Protein AF-A0A8H8RHX8-F1 (afdb_monomer_lite)

InterPro domains:
  IPR027443 Isopenicillin N synthase-like superfamily [G3DSA:2.60.120.330] (54-207)

pLDDT: mean 80.54, std 22.51, range [31.72, 98.44]

Organism: NCBI:txid215460

Foldseek 3Di:
DDDDDDDDDDDDDDDDDDDDDDDDDDDDDDPPDPPPPPPPPDDAFDQFDQAQFDPVFSCCCVPPVDTDGHADPVNVPGQLSVLVVLQVVLLVVLVPDDPVVQCVLDDPVAQQAGWDDDPQWKIKGKAFAQVSDDPSRRVSVQSNLLSVLVSVLSRCLRSCVRSVHHSCPCCVQRVVRSGHHRDGDPDMDMDMDTDDPPDDDDDDDDDD

Structure (mmCIF, N/CA/C/O backbone):
data_AF-A0A8H8RHX8-F1
#
_entry.id   AF-A0A8H8RHX8-F1
#
loop_
_atom_site.group_PDB
_atom_site.id
_atom_site.type_symbol
_atom_site.label_atom_id
_atom_site.label_alt_id
_atom_site.label_comp_id
_atom_site.label_asym_id
_atom_site.label_entity_id
_atom_site.label_seq_id
_atom_site.pdbx_PDB_ins_code
_atom_site.Cartn_x
_atom_site.Cartn_y
_atom_site.Cartn_z
_atom_site.occupancy
_atom_site.B_iso_or_equiv
_atom_site.auth_seq_id
_atom_site.auth_comp_id
_atom_site.auth_asym_id
_atom_site.auth_atom_id
_atom_site.pdbx_PDB_model_num
ATOM 1 N N . MET A 1 1 ? -65.438 -18.890 1.839 1.00 38.56 1 MET A N 1
ATOM 2 C CA . MET A 1 1 ? -65.651 -18.267 0.518 1.00 38.56 1 MET A CA 1
ATOM 3 C C . MET A 1 1 ? -64.304 -18.167 -0.185 1.00 38.56 1 MET A C 1
ATOM 5 O O . MET A 1 1 ? -63.438 -17.484 0.348 1.00 38.56 1 MET A O 1
ATOM 9 N N . PRO A 1 2 ? -64.081 -18.914 -1.279 1.00 36.09 2 PRO A N 1
ATOM 10 C CA . PRO A 1 2 ? -62.820 -18.937 -2.015 1.00 36.09 2 PRO A CA 1
ATOM 11 C C . PRO A 1 2 ? -62.857 -17.946 -3.188 1.00 36.09 2 PRO A C 1
ATOM 13 O O . PRO A 1 2 ? -63.866 -17.859 -3.885 1.00 36.09 2 PRO A O 1
ATOM 16 N N . PHE A 1 3 ? -61.758 -17.228 -3.429 1.00 38.06 3 PHE A N 1
ATOM 17 C CA . PHE A 1 3 ? -61.551 -16.485 -4.674 1.00 38.06 3 PHE A CA 1
ATOM 18 C C . PHE A 1 3 ? -60.588 -17.253 -5.579 1.00 38.06 3 PHE A C 1
ATOM 20 O O . PHE A 1 3 ? -59.534 -17.723 -5.154 1.00 38.06 3 PHE A O 1
ATOM 27 N N . LEU A 1 4 ? -61.042 -17.427 -6.817 1.00 38.12 4 LEU A N 1
ATOM 28 C CA . LEU A 1 4 ? -60.508 -18.298 -7.853 1.00 38.12 4 LEU A CA 1
ATOM 29 C C . LEU A 1 4 ? -59.216 -17.746 -8.466 1.00 38.12 4 LEU A C 1
ATOM 31 O O . LEU A 1 4 ? -59.125 -16.572 -8.823 1.00 38.12 4 LEU A O 1
ATOM 35 N N . SER A 1 5 ? -58.252 -18.643 -8.657 1.00 35.66 5 SER A N 1
ATOM 36 C CA . SER A 1 5 ? -57.087 -18.474 -9.518 1.00 35.66 5 SER A CA 1
ATOM 37 C C . SER A 1 5 ? -57.500 -18.519 -10.994 1.00 35.66 5 SER A C 1
ATOM 39 O O . SER A 1 5 ? -58.321 -19.337 -11.402 1.00 35.66 5 SER A O 1
ATOM 41 N N . THR A 1 6 ? -56.921 -17.652 -11.829 1.00 35.59 6 THR A N 1
ATOM 42 C CA . THR A 1 6 ? -57.007 -17.771 -13.293 1.00 35.59 6 THR A CA 1
ATOM 43 C C . THR A 1 6 ? -55.608 -17.707 -13.887 1.00 35.59 6 THR A C 1
ATOM 45 O O . THR A 1 6 ? -54.937 -16.680 -13.844 1.00 35.59 6 THR A O 1
ATOM 48 N N . ILE A 1 7 ? -55.188 -18.838 -14.446 1.00 39.19 7 ILE A N 1
ATOM 49 C CA . ILE A 1 7 ? -53.993 -19.014 -15.269 1.00 39.19 7 ILE A CA 1
ATOM 50 C C . ILE A 1 7 ? -54.346 -18.565 -16.692 1.00 39.19 7 ILE A C 1
ATOM 52 O O . ILE A 1 7 ? -55.327 -19.044 -17.260 1.00 39.19 7 ILE A O 1
ATOM 56 N N . LYS A 1 8 ? -53.540 -17.688 -17.300 1.00 36.12 8 LYS A N 1
ATOM 57 C CA . LYS A 1 8 ? -53.556 -17.463 -18.754 1.00 36.12 8 LYS A CA 1
ATOM 58 C C . LYS A 1 8 ? -52.172 -17.723 -19.337 1.00 36.12 8 LYS A C 1
ATOM 60 O O . LYS A 1 8 ? -51.240 -16.949 -19.159 1.00 36.12 8 LYS A O 1
ATOM 65 N N . SER A 1 9 ? -52.095 -18.855 -20.028 1.00 34.47 9 SER A N 1
ATOM 66 C CA . SER A 1 9 ? -51.054 -19.238 -20.975 1.00 34.47 9 SER A CA 1
ATOM 67 C C . SER A 1 9 ? -51.113 -18.336 -22.211 1.00 34.47 9 SER A C 1
ATOM 69 O O . SER A 1 9 ? -52.194 -18.115 -22.759 1.00 34.47 9 SER A O 1
ATOM 71 N N . ILE A 1 10 ? -49.960 -17.841 -22.663 1.00 40.53 10 ILE A N 1
ATOM 72 C CA . ILE A 1 10 ? -49.784 -17.262 -23.997 1.00 40.53 10 ILE A CA 1
ATOM 73 C C . ILE A 1 10 ? -48.571 -17.951 -24.621 1.00 40.53 10 ILE A C 1
ATOM 75 O O . ILE A 1 10 ? -47.423 -17.604 -24.359 1.00 40.53 10 ILE A O 1
ATOM 79 N N . GLY A 1 11 ? -48.851 -18.968 -25.435 1.00 34.69 11 GLY A N 1
ATOM 80 C CA . GLY A 1 11 ? -47.907 -19.498 -26.407 1.00 34.69 11 GLY A CA 1
ATOM 81 C C . GLY A 1 11 ? -47.933 -18.625 -27.658 1.00 34.69 11 GLY A C 1
ATOM 82 O O . GLY A 1 11 ? -48.969 -18.516 -28.315 1.00 34.69 11 GLY A O 1
ATOM 83 N N . SER A 1 12 ? -46.798 -18.025 -28.002 1.00 37.22 12 SER A N 1
ATOM 84 C CA . SER A 1 12 ? -46.636 -17.298 -29.261 1.00 37.22 12 SER A CA 1
ATOM 85 C C . SER A 1 12 ? -46.021 -18.221 -30.308 1.00 37.22 12 SER A C 1
ATOM 87 O O . SER A 1 12 ? -44.895 -18.694 -30.176 1.00 37.22 12 SER A O 1
ATOM 89 N N . ARG A 1 13 ? -46.824 -18.502 -31.337 1.00 37.53 13 ARG A N 1
ATOM 90 C CA . ARG A 1 13 ? -46.500 -19.325 -32.502 1.00 37.53 13 ARG A CA 1
ATOM 91 C C . ARG A 1 13 ? -45.481 -18.625 -33.402 1.00 37.53 13 ARG A C 1
ATOM 93 O O . ARG A 1 13 ? -45.637 -17.458 -33.748 1.00 37.53 13 ARG A O 1
ATOM 100 N N . ILE A 1 14 ? -44.492 -19.400 -33.829 1.00 41.78 14 ILE A N 1
ATOM 101 C CA . ILE A 1 14 ? -43.535 -19.087 -34.891 1.00 41.78 14 ILE A CA 1
ATOM 102 C C . ILE A 1 14 ? -44.288 -19.071 -36.231 1.00 41.78 14 ILE A C 1
ATOM 104 O O . ILE A 1 14 ? -44.942 -20.052 -36.582 1.00 41.78 14 ILE A O 1
ATOM 108 N N . ILE A 1 15 ? -44.193 -17.969 -36.980 1.00 40.12 15 ILE A N 1
ATOM 109 C CA . ILE A 1 15 ? -44.668 -17.862 -38.369 1.00 40.12 15 ILE A CA 1
ATOM 110 C C . ILE A 1 15 ? -43.437 -17.673 -39.276 1.00 40.12 15 ILE A C 1
ATOM 112 O O . ILE A 1 15 ? -42.630 -16.779 -39.011 1.00 40.12 15 ILE A O 1
ATOM 116 N N . PRO A 1 16 ? -43.268 -18.485 -40.337 1.00 33.50 16 PRO A N 1
ATOM 117 C CA . PRO A 1 16 ? -42.078 -18.475 -41.179 1.00 33.50 16 PRO A CA 1
ATOM 118 C C . PRO A 1 16 ? -42.131 -17.323 -42.192 1.00 33.50 16 PRO A C 1
ATOM 120 O O . PRO A 1 16 ? -43.102 -17.169 -42.937 1.00 33.50 16 PRO A O 1
ATOM 123 N N . ARG A 1 17 ? -41.071 -16.506 -42.253 1.00 36.16 17 ARG A N 1
ATOM 124 C CA . ARG A 1 17 ? -40.930 -15.469 -43.284 1.00 36.16 17 ARG A CA 1
ATOM 125 C C . ARG A 1 17 ? -40.450 -16.096 -44.591 1.00 36.16 17 ARG A C 1
ATOM 127 O O . ARG A 1 17 ? -39.356 -16.639 -44.689 1.00 36.16 17 ARG A O 1
ATOM 134 N N . ARG A 1 18 ? -41.329 -15.999 -45.583 1.00 38.47 18 ARG A N 1
ATOM 135 C CA . ARG A 1 18 ? -41.188 -16.466 -46.959 1.00 38.47 18 ARG A CA 1
ATOM 136 C C . ARG A 1 18 ? -40.133 -15.645 -47.712 1.00 38.47 18 ARG A C 1
ATOM 138 O O . ARG A 1 18 ? -40.120 -14.418 -47.625 1.00 38.47 18 ARG A O 1
ATOM 145 N N . HIS A 1 19 ? -39.300 -16.365 -48.458 1.00 37.22 19 HIS A N 1
ATOM 146 C CA . HIS A 1 19 ? -38.315 -15.903 -49.433 1.00 37.22 19 HIS A CA 1
ATOM 147 C C . HIS A 1 19 ? -38.781 -14.721 -50.300 1.00 37.22 19 HIS A C 1
ATOM 149 O O . HIS A 1 19 ? -39.840 -14.782 -50.925 1.00 37.22 19 HIS A O 1
ATOM 155 N N . LYS A 1 20 ? -37.913 -13.714 -50.444 1.00 37.25 20 LYS A N 1
ATOM 156 C CA . LYS A 1 20 ? -37.792 -12.923 -51.675 1.00 37.25 20 LYS A CA 1
ATOM 157 C C . LYS A 1 20 ? -36.405 -13.188 -52.258 1.00 37.25 20 LYS A C 1
ATOM 159 O O . LYS A 1 20 ? -35.408 -12.941 -51.589 1.00 37.25 20 LYS A O 1
ATOM 164 N N . GLN A 1 21 ? -36.372 -13.755 -53.462 1.00 40.22 21 GLN A N 1
ATOM 165 C CA . GLN A 1 21 ? -35.166 -13.868 -54.280 1.00 40.22 21 GLN A CA 1
ATOM 166 C C . GLN A 1 21 ? -34.726 -12.480 -54.786 1.00 40.22 21 GLN A C 1
ATOM 168 O O . GLN A 1 21 ? -35.581 -11.604 -54.956 1.00 40.22 21 GLN A O 1
ATOM 173 N N . PRO A 1 22 ? -33.416 -12.281 -55.002 1.00 38.84 22 PRO A N 1
ATOM 174 C CA . PRO A 1 22 ? -32.839 -11.041 -55.513 1.00 38.84 22 PRO A CA 1
ATOM 175 C C . PRO A 1 22 ? -32.927 -10.975 -57.051 1.00 38.84 22 PRO A C 1
ATOM 177 O O . PRO A 1 22 ? -33.024 -12.024 -57.688 1.00 38.84 22 PRO A O 1
ATOM 180 N N . PRO A 1 23 ? -32.879 -9.779 -57.665 1.00 41.16 23 PRO A N 1
ATOM 181 C CA . PRO A 1 23 ? -32.665 -9.662 -59.099 1.00 41.16 23 PRO A CA 1
ATOM 182 C C . PRO A 1 23 ? -31.191 -9.904 -59.460 1.00 41.16 23 PRO A C 1
ATOM 184 O O . PRO A 1 23 ? -30.279 -9.479 -58.750 1.00 41.16 23 PRO A O 1
ATOM 187 N N . ASP A 1 24 ? -31.023 -10.608 -60.575 1.00 36.03 24 ASP A N 1
ATOM 188 C CA . ASP A 1 24 ? -29.793 -11.095 -61.190 1.00 36.03 24 ASP A CA 1
ATOM 189 C C . ASP A 1 24 ? -28.710 -10.032 -61.467 1.00 36.03 24 ASP A C 1
ATOM 191 O O . ASP A 1 24 ? -28.963 -8.965 -62.021 1.00 36.03 24 ASP A O 1
ATOM 195 N N . SER A 1 25 ? -27.478 -10.437 -61.150 1.00 37.38 25 SER A N 1
ATOM 196 C CA . SER A 1 25 ? -26.300 -10.436 -62.031 1.00 37.38 25 SER A CA 1
ATOM 197 C C . SER A 1 25 ? -25.837 -9.126 -62.680 1.00 37.38 25 SER A C 1
ATOM 199 O O . SER A 1 25 ? -26.215 -8.785 -63.798 1.00 37.38 25 SER A O 1
ATOM 201 N N . GLN A 1 26 ? -24.806 -8.530 -62.075 1.00 39.28 26 GLN A N 1
ATOM 202 C CA . GLN A 1 26 ? -23.599 -8.192 -62.832 1.00 39.28 26 GLN A CA 1
ATOM 203 C C . GLN A 1 26 ? -22.385 -8.820 -62.145 1.00 39.28 26 GLN A C 1
ATOM 205 O O . GLN A 1 26 ? -21.966 -8.412 -61.064 1.00 39.28 26 GLN A O 1
ATOM 210 N N . GLU A 1 27 ? -21.849 -9.853 -62.793 1.00 41.72 27 GLU A N 1
ATOM 211 C CA . GLU A 1 27 ? -20.519 -10.388 -62.544 1.00 41.72 27 GLU A CA 1
ATOM 212 C C . GLU A 1 27 ? -19.480 -9.286 -62.788 1.00 41.72 27 GLU A C 1
ATOM 214 O O . GLU A 1 27 ? -19.281 -8.839 -63.916 1.00 41.72 27 GLU A O 1
ATOM 219 N N . GLN A 1 28 ? -18.766 -8.885 -61.739 1.00 38.78 28 GLN A N 1
ATOM 220 C CA . GLN A 1 28 ? -17.411 -8.366 -61.880 1.00 38.78 28 GLN A CA 1
ATOM 221 C C . GLN A 1 28 ? -16.470 -9.248 -61.065 1.00 38.78 28 GLN A C 1
ATOM 223 O O . GLN A 1 28 ? -16.356 -9.149 -59.848 1.00 38.78 28 GLN A O 1
ATOM 228 N N . SER A 1 29 ? -15.894 -10.187 -61.816 1.00 36.28 29 SER A N 1
ATOM 229 C CA . SER A 1 29 ? -14.591 -10.836 -61.680 1.00 36.28 29 SER A CA 1
ATOM 230 C C . SER A 1 29 ? -13.882 -10.771 -60.324 1.00 36.28 29 SER A C 1
ATOM 232 O O . SER A 1 29 ? -13.450 -9.713 -59.866 1.00 36.28 29 SER A O 1
ATOM 234 N N . LEU A 1 30 ? -13.636 -11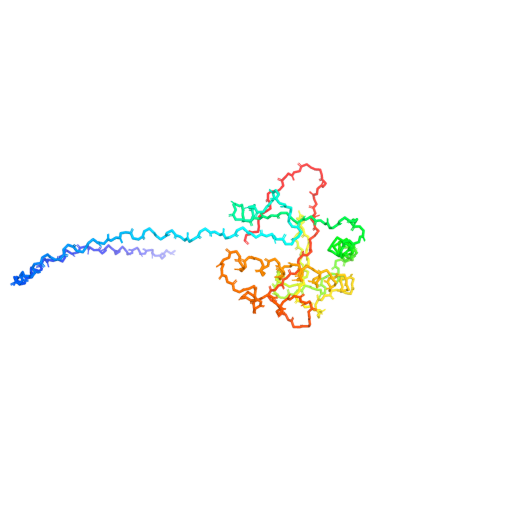.975 -59.801 1.00 42.31 30 LEU A N 1
ATOM 235 C CA . LEU A 1 30 ? -12.654 -12.333 -58.784 1.00 42.31 30 LEU A CA 1
ATOM 236 C C . LEU A 1 30 ? -11.405 -11.435 -58.787 1.00 42.31 30 LEU A C 1
ATOM 238 O O . LEU A 1 30 ? -10.516 -11.577 -59.625 1.00 42.31 30 LEU A O 1
ATOM 242 N N . GLY A 1 31 ? -11.283 -10.617 -57.748 1.00 37.81 31 GLY A N 1
ATOM 243 C CA . GLY A 1 31 ? -9.995 -10.327 -57.140 1.00 37.81 31 GLY A CA 1
ATOM 244 C C . GLY A 1 31 ? -9.819 -11.270 -55.957 1.00 37.81 31 GLY A C 1
ATOM 245 O O . GLY A 1 31 ? -10.368 -11.022 -54.888 1.00 37.81 31 GLY A O 1
ATOM 246 N N . THR A 1 32 ? -9.073 -12.360 -56.136 1.00 43.75 32 THR A N 1
ATOM 247 C CA . THR A 1 32 ? -8.545 -13.200 -55.049 1.00 43.75 32 THR A CA 1
ATOM 248 C C . THR A 1 32 ? -7.554 -12.386 -54.213 1.00 43.75 32 THR A C 1
ATOM 250 O O . THR A 1 32 ? -6.339 -12.556 -54.290 1.00 43.75 32 THR A O 1
ATOM 253 N N . GLY A 1 33 ? -8.072 -11.455 -53.417 1.00 41.88 33 GLY A N 1
ATOM 254 C CA . GLY A 1 33 ? -7.344 -10.871 -52.307 1.00 41.88 33 GLY A CA 1
ATOM 255 C C . GLY A 1 33 ? -7.297 -11.917 -51.209 1.00 41.88 33 GLY A C 1
ATOM 256 O O . GLY A 1 33 ? -8.307 -12.167 -50.559 1.00 41.88 33 GLY A O 1
ATOM 257 N N . LYS A 1 34 ? -6.135 -12.554 -51.026 1.00 45.72 34 LYS A N 1
ATOM 258 C CA . LYS A 1 34 ? -5.802 -13.263 -49.788 1.00 45.72 34 LYS A CA 1
ATOM 259 C C . LYS A 1 34 ? -6.187 -12.343 -48.627 1.00 45.72 34 LYS A C 1
ATOM 261 O O . LYS A 1 34 ? -5.474 -11.378 -48.362 1.00 45.72 34 LYS A O 1
ATOM 266 N N . GLN A 1 35 ? -7.291 -12.633 -47.941 1.00 48.62 35 GLN A N 1
ATOM 267 C CA . GLN A 1 35 ? -7.438 -12.223 -46.554 1.00 48.62 35 GLN A CA 1
ATOM 268 C C . GLN A 1 35 ? -6.326 -12.965 -45.825 1.00 48.62 35 GLN A C 1
ATOM 270 O O . GLN A 1 35 ? -6.447 -14.141 -45.497 1.00 48.62 35 GLN A O 1
ATOM 275 N N . ALA A 1 36 ? -5.176 -12.304 -45.708 1.00 51.19 36 ALA A N 1
ATOM 276 C CA . ALA A 1 36 ? -4.190 -12.689 -44.733 1.00 51.19 36 ALA A CA 1
ATOM 277 C C . ALA A 1 36 ? -4.926 -12.613 -43.399 1.00 51.19 36 ALA A C 1
ATOM 279 O O . ALA A 1 36 ? -5.280 -11.525 -42.949 1.00 51.19 36 ALA A O 1
ATOM 280 N N . GLU A 1 37 ? -5.221 -13.774 -42.821 1.00 51.72 37 GLU A N 1
ATOM 281 C CA . GLU A 1 37 ? -5.420 -13.898 -41.389 1.00 51.72 37 GLU A CA 1
ATOM 282 C C . GLU A 1 37 ? -4.147 -13.339 -40.760 1.00 51.72 37 GLU A C 1
ATOM 284 O O . GLU A 1 37 ? -3.139 -14.026 -40.598 1.00 51.72 37 GLU A O 1
ATOM 289 N N . THR A 1 38 ? -4.137 -12.032 -40.512 1.00 56.97 38 THR A N 1
ATOM 290 C CA . THR A 1 38 ? -3.139 -11.412 -39.667 1.00 56.97 38 THR A CA 1
ATOM 291 C C . THR A 1 38 ? -3.390 -12.011 -38.304 1.00 56.97 38 THR A C 1
ATOM 293 O O . THR A 1 38 ? -4.292 -11.582 -37.585 1.00 56.97 38 THR A O 1
ATOM 296 N N . SER A 1 39 ? -2.635 -13.059 -37.981 1.00 61.44 39 SER A N 1
ATOM 297 C CA . SER A 1 39 ? -2.474 -13.524 -36.618 1.00 61.44 39 SER A CA 1
ATOM 298 C C . SER A 1 39 ? -2.171 -12.280 -35.793 1.00 61.44 39 SER A C 1
ATOM 300 O O . SER A 1 39 ? -1.091 -11.700 -35.932 1.00 61.44 39 SER A O 1
ATOM 302 N N . HIS A 1 40 ? -3.137 -11.820 -34.998 1.00 61.56 40 HIS A N 1
ATOM 303 C CA . HIS A 1 40 ? -2.950 -10.738 -34.040 1.00 61.56 40 HIS A CA 1
ATOM 304 C C . HIS A 1 40 ? -2.088 -11.273 -32.891 1.00 61.56 40 HIS A C 1
ATOM 306 O O . HIS A 1 40 ? -2.527 -11.421 -31.758 1.00 61.56 40 HIS A O 1
ATOM 312 N N . SER A 1 41 ? -0.856 -11.645 -33.224 1.00 78.00 41 SER A N 1
ATOM 313 C CA . SER A 1 41 ? 0.205 -11.900 -32.275 1.00 78.00 41 SER A CA 1
ATOM 314 C C . SER A 1 41 ? 0.636 -10.531 -31.786 1.00 78.00 41 SER A C 1
ATOM 316 O O . SER A 1 41 ? 1.263 -9.778 -32.532 1.00 78.00 41 SER A O 1
ATOM 318 N N . LEU A 1 42 ? 0.271 -10.191 -30.553 1.00 77.88 42 LEU A N 1
ATOM 319 C CA . LEU A 1 42 ? 0.871 -9.042 -29.889 1.00 77.88 42 LEU A CA 1
ATOM 320 C C . LEU A 1 42 ? 2.398 -9.239 -29.852 1.00 77.88 42 LEU A C 1
ATOM 322 O O . LEU A 1 42 ? 2.859 -10.384 -29.755 1.00 77.88 42 LEU A O 1
ATOM 326 N N . PRO A 1 43 ? 3.193 -8.162 -29.979 1.00 79.75 43 PRO A N 1
ATOM 327 C CA . PRO A 1 43 ? 4.633 -8.268 -29.804 1.00 79.75 43 PRO A CA 1
ATOM 328 C C . PRO A 1 43 ? 4.945 -8.818 -28.401 1.00 79.75 43 PRO A C 1
ATOM 330 O O . PRO A 1 43 ? 4.215 -8.525 -27.449 1.00 79.75 43 PRO A O 1
ATOM 333 N N . PRO A 1 44 ? 6.003 -9.633 -28.250 1.00 83.25 44 PRO A N 1
ATOM 334 C CA . PRO A 1 44 ? 6.401 -10.133 -26.942 1.00 83.25 44 PRO A CA 1
ATOM 335 C C . PRO A 1 44 ? 6.852 -8.976 -26.044 1.00 83.25 44 PRO A C 1
ATOM 337 O O . PRO A 1 44 ? 7.464 -8.016 -26.514 1.00 83.25 44 PRO A O 1
ATOM 340 N N . LEU A 1 45 ? 6.592 -9.094 -24.741 1.00 86.00 45 LEU A N 1
ATOM 341 C CA . LEU A 1 45 ? 7.043 -8.114 -23.751 1.00 86.00 45 LEU A CA 1
ATOM 342 C C . LEU A 1 45 ? 8.573 -8.013 -23.745 1.00 86.00 45 LEU A C 1
ATOM 344 O O . LEU A 1 45 ? 9.276 -9.031 -23.754 1.00 86.00 45 LEU A O 1
ATOM 348 N N . LYS A 1 46 ? 9.105 -6.789 -23.670 1.00 89.88 46 LYS A N 1
ATOM 349 C CA . LYS A 1 46 ? 10.543 -6.592 -23.464 1.00 89.88 46 LYS A CA 1
ATOM 350 C C . LYS A 1 46 ? 10.925 -7.027 -22.059 1.00 89.88 46 LYS A C 1
ATOM 352 O O . LYS A 1 46 ? 10.260 -6.710 -21.077 1.00 89.88 46 LYS A O 1
ATOM 357 N N . THR A 1 47 ? 12.046 -7.732 -21.957 1.00 91.06 47 THR A N 1
ATOM 358 C CA . THR A 1 47 ? 12.604 -8.078 -20.651 1.00 91.06 47 THR A CA 1
ATOM 359 C C . THR A 1 47 ? 13.139 -6.816 -19.983 1.00 91.06 47 THR A C 1
ATOM 361 O O . THR A 1 47 ? 14.049 -6.174 -20.505 1.00 91.06 47 THR A O 1
ATOM 364 N N . VAL A 1 48 ? 12.592 -6.490 -18.816 1.00 91.69 48 VAL A N 1
ATOM 365 C CA . VAL A 1 48 ? 13.007 -5.364 -17.975 1.00 91.69 48 VAL A CA 1
ATOM 366 C C . VAL A 1 48 ? 13.374 -5.863 -16.582 1.00 91.69 48 VAL A C 1
ATOM 368 O O . VAL A 1 48 ? 12.899 -6.909 -16.137 1.00 91.69 48 VAL A O 1
ATOM 371 N N . ASN A 1 49 ? 14.216 -5.108 -15.879 1.00 92.38 49 ASN A N 1
ATOM 372 C CA . ASN A 1 49 ? 14.514 -5.368 -14.474 1.00 92.38 49 ASN A CA 1
ATOM 373 C C . ASN A 1 49 ? 13.564 -4.535 -13.612 1.00 92.38 49 ASN A C 1
ATOM 375 O O . ASN A 1 49 ? 13.680 -3.309 -13.576 1.00 92.38 49 ASN A O 1
ATOM 379 N N . LEU A 1 50 ? 12.628 -5.194 -12.930 1.00 94.50 50 LEU A N 1
ATOM 380 C CA . LEU A 1 50 ? 11.743 -4.531 -11.975 1.00 94.50 50 LEU A CA 1
ATOM 381 C C . LEU A 1 50 ? 12.517 -4.222 -10.677 1.00 94.50 50 LEU A C 1
ATOM 383 O O . LEU A 1 50 ? 13.232 -5.098 -10.182 1.00 94.50 50 LEU A O 1
ATOM 387 N N . PRO A 1 51 ? 12.381 -3.012 -10.099 1.00 94.50 51 PRO A N 1
ATOM 388 C CA . PRO A 1 51 ? 12.982 -2.670 -8.818 1.00 94.50 51 PRO A CA 1
ATOM 389 C C . PRO A 1 51 ? 12.662 -3.708 -7.745 1.00 94.50 51 PRO A C 1
ATOM 391 O O . PRO A 1 51 ? 11.511 -4.127 -7.597 1.00 94.50 51 PRO A O 1
ATOM 394 N N . LEU A 1 52 ? 13.699 -4.101 -7.002 1.00 94.38 52 LEU A N 1
ATOM 395 C CA . LEU A 1 52 ? 13.650 -5.094 -5.927 1.00 94.38 52 LEU A CA 1
ATOM 396 C C . LEU A 1 52 ? 13.204 -6.505 -6.349 1.00 94.38 52 LEU A C 1
ATOM 398 O O . LEU A 1 52 ? 13.076 -7.364 -5.489 1.00 94.38 52 LEU A O 1
ATOM 402 N N . VAL A 1 53 ? 13.006 -6.799 -7.635 1.00 95.56 53 VAL A N 1
ATOM 403 C CA . VAL A 1 53 ? 12.698 -8.158 -8.105 1.00 95.56 53 VAL A CA 1
ATOM 404 C C . VAL A 1 53 ? 13.987 -8.844 -8.544 1.00 95.56 53 VAL A C 1
ATOM 406 O O . VAL A 1 53 ? 14.725 -8.328 -9.384 1.00 95.56 53 VAL A O 1
ATOM 409 N N . LEU A 1 54 ? 14.263 -10.026 -7.989 1.00 94.50 54 LEU A N 1
ATOM 410 C CA . LEU A 1 54 ? 15.448 -10.802 -8.356 1.00 94.50 54 LEU A CA 1
ATOM 411 C C . LEU A 1 54 ? 15.377 -11.300 -9.813 1.00 94.50 54 LEU A C 1
ATOM 413 O O . LEU A 1 54 ? 14.281 -11.577 -10.315 1.00 94.50 54 LEU A O 1
ATOM 417 N N . PRO A 1 55 ? 16.523 -11.485 -10.498 1.00 92.75 55 PRO A N 1
ATOM 418 C CA . PRO A 1 55 ? 16.553 -11.975 -11.876 1.00 92.75 55 PRO A CA 1
ATOM 419 C C . PRO A 1 55 ? 15.812 -13.303 -12.090 1.00 92.75 55 PRO A C 1
ATOM 421 O O . PRO A 1 55 ? 15.183 -13.484 -13.134 1.00 92.75 55 PRO A O 1
ATOM 424 N N . GLU A 1 56 ? 15.826 -14.215 -11.113 1.00 93.50 56 GLU A N 1
ATOM 425 C CA . GLU A 1 56 ? 15.067 -15.473 -11.157 1.00 93.50 56 GLU A CA 1
ATOM 426 C C . GLU A 1 56 ? 13.536 -15.294 -11.110 1.00 93.50 56 GLU A C 1
ATOM 428 O O . GLU A 1 56 ? 12.799 -16.224 -11.432 1.00 93.50 56 GLU A O 1
ATOM 433 N N . HIS A 1 57 ? 13.036 -14.112 -10.739 1.00 93.31 57 HIS A N 1
ATOM 434 C CA . HIS A 1 57 ? 11.606 -13.798 -10.622 1.00 93.31 57 HIS A CA 1
ATOM 435 C C . HIS A 1 57 ? 11.097 -12.837 -11.707 1.00 93.31 57 HIS A C 1
ATOM 437 O O . HIS A 1 57 ? 9.919 -12.474 -11.707 1.00 93.31 57 HIS A O 1
ATOM 443 N N . ARG A 1 58 ? 11.948 -12.442 -12.663 1.00 89.38 58 ARG A N 1
ATOM 444 C CA . ARG A 1 58 ? 11.623 -11.415 -13.673 1.00 89.38 58 ARG A CA 1
ATOM 445 C C . ARG A 1 58 ? 10.417 -11.735 -14.563 1.00 89.38 58 ARG A C 1
ATOM 447 O O . ARG A 1 58 ? 9.732 -10.816 -14.990 1.00 89.38 58 ARG A O 1
ATOM 454 N N . PHE A 1 59 ? 10.140 -13.014 -14.824 1.00 90.31 59 PHE A N 1
ATOM 455 C CA . PHE A 1 59 ? 9.005 -13.440 -15.658 1.00 90.31 59 PHE A CA 1
ATOM 456 C C . PHE A 1 59 ? 7.739 -13.748 -14.850 1.00 90.31 59 PHE A C 1
ATOM 458 O O . PHE A 1 59 ? 6.658 -13.842 -15.422 1.00 90.31 59 PHE A O 1
ATOM 465 N N . ALA A 1 60 ? 7.839 -13.842 -13.517 1.00 92.94 60 ALA A N 1
ATOM 466 C CA . ALA A 1 60 ? 6.727 -14.270 -12.670 1.00 92.94 60 ALA A CA 1
ATOM 467 C C . ALA A 1 60 ? 5.495 -13.367 -12.825 1.00 92.94 60 ALA A C 1
ATOM 469 O O . ALA A 1 60 ? 4.377 -13.870 -12.886 1.00 92.94 60 ALA A O 1
ATOM 470 N N . LEU A 1 61 ? 5.692 -12.050 -12.979 1.00 91.88 61 LEU A N 1
ATOM 471 C CA . LEU A 1 61 ? 4.577 -11.121 -13.156 1.00 91.88 61 LEU A CA 1
ATOM 472 C C . LEU A 1 61 ? 3.785 -11.403 -14.442 1.00 91.88 61 LEU A C 1
ATOM 474 O O . LEU A 1 61 ? 2.560 -11.434 -14.395 1.00 91.88 61 LEU A O 1
ATOM 478 N N . ALA A 1 62 ? 4.470 -11.634 -15.565 1.00 90.38 62 ALA A N 1
ATOM 479 C CA . ALA A 1 62 ? 3.823 -11.914 -16.847 1.00 90.38 62 ALA A CA 1
ATOM 480 C C . ALA A 1 62 ? 3.190 -13.315 -16.880 1.00 90.38 62 ALA A C 1
ATOM 482 O O . ALA A 1 62 ? 2.094 -13.479 -17.409 1.00 90.38 62 ALA A O 1
ATOM 483 N N . ASP A 1 63 ? 3.855 -14.304 -16.277 1.00 92.00 63 ASP A N 1
ATOM 484 C CA . ASP A 1 63 ? 3.431 -15.706 -16.335 1.00 92.00 63 ASP A CA 1
ATOM 485 C C . ASP A 1 63 ? 2.350 -16.054 -15.297 1.00 92.00 63 ASP A C 1
ATOM 487 O O . ASP A 1 63 ? 1.520 -16.931 -15.530 1.00 92.00 63 ASP A O 1
ATOM 491 N N . GLN A 1 64 ? 2.372 -15.405 -14.128 1.00 94.44 64 GLN A N 1
ATOM 492 C CA . GLN A 1 64 ? 1.564 -15.780 -12.957 1.00 94.44 64 GLN A CA 1
ATOM 493 C C . GLN A 1 64 ? 0.654 -14.651 -12.463 1.00 94.44 64 GLN A C 1
ATOM 495 O O . GLN A 1 64 ? -0.201 -14.886 -11.609 1.00 94.44 64 GLN A O 1
ATOM 500 N N . GLY A 1 65 ? 0.841 -13.423 -12.953 1.00 93.06 65 GLY A N 1
ATOM 501 C CA . GLY A 1 65 ? 0.127 -12.240 -12.470 1.00 93.06 65 GLY A CA 1
ATOM 502 C C . GLY A 1 65 ? 0.655 -11.678 -11.145 1.00 93.06 65 GLY A C 1
ATOM 503 O O . GLY A 1 65 ? 0.058 -10.752 -10.603 1.00 93.06 65 GLY A O 1
ATOM 504 N N . TRP A 1 66 ? 1.764 -12.204 -10.609 1.00 94.56 66 TRP A N 1
ATOM 505 C CA . TRP A 1 66 ? 2.398 -11.713 -9.381 1.00 94.56 66 TRP A CA 1
ATOM 506 C C . TRP A 1 66 ? 3.911 -11.969 -9.380 1.00 94.56 66 TRP A C 1
ATOM 508 O O . TRP A 1 66 ? 4.409 -12.860 -10.061 1.00 94.56 66 TRP A O 1
ATOM 518 N N . SER A 1 67 ? 4.662 -11.192 -8.599 1.00 94.69 67 SER A N 1
ATOM 519 C CA . SER A 1 67 ? 6.098 -11.409 -8.382 1.00 94.69 67 SER A CA 1
ATOM 520 C C . SER A 1 67 ? 6.484 -11.112 -6.932 1.00 94.69 67 SER A C 1
ATOM 522 O O . SER A 1 67 ? 5.666 -10.628 -6.148 1.00 94.69 67 SER A O 1
ATOM 524 N N . LYS A 1 68 ? 7.725 -11.432 -6.561 1.00 94.50 68 LYS A N 1
ATOM 525 C CA . LYS A 1 68 ? 8.285 -11.158 -5.235 1.00 94.50 68 LYS A CA 1
ATOM 526 C C . LYS A 1 68 ? 9.269 -10.007 -5.321 1.00 94.50 68 LYS A C 1
ATOM 528 O O . LYS A 1 68 ? 10.170 -10.028 -6.156 1.00 94.50 68 LYS A O 1
ATOM 533 N N . ILE A 1 69 ? 9.121 -9.059 -4.405 1.00 94.31 69 ILE A N 1
ATOM 534 C CA . ILE A 1 69 ? 10.159 -8.077 -4.111 1.00 94.31 69 ILE A CA 1
ATOM 535 C C . ILE A 1 69 ? 11.051 -8.599 -2.983 1.00 94.31 69 ILE A C 1
ATOM 537 O O . ILE A 1 69 ? 10.607 -9.333 -2.098 1.00 94.31 69 ILE A O 1
ATOM 541 N N . THR A 1 70 ? 12.316 -8.220 -3.020 1.00 93.94 70 THR A N 1
ATOM 542 C CA . THR A 1 70 ? 13.346 -8.572 -2.052 1.00 93.94 70 THR A CA 1
ATOM 543 C C . THR A 1 70 ? 13.843 -7.293 -1.404 1.00 93.94 70 THR A C 1
ATOM 545 O O . THR A 1 70 ? 14.172 -6.332 -2.094 1.00 93.94 70 THR A O 1
ATOM 548 N N . TYR A 1 71 ? 13.899 -7.279 -0.075 1.00 94.44 71 TYR A N 1
ATOM 549 C CA . TYR A 1 71 ? 14.453 -6.145 0.654 1.00 94.44 71 TYR A CA 1
ATOM 550 C C . TYR A 1 71 ? 15.944 -5.975 0.358 1.00 94.44 71 TYR A C 1
ATOM 552 O O . TYR A 1 71 ? 16.676 -6.948 0.157 1.00 94.44 71 TYR A O 1
ATOM 560 N N . GLN A 1 72 ? 16.395 -4.727 0.351 1.00 91.81 72 GLN A N 1
ATOM 561 C CA . GLN A 1 72 ? 17.801 -4.377 0.238 1.00 91.81 72 GLN A CA 1
ATOM 562 C C . GLN A 1 72 ? 18.584 -4.952 1.421 1.00 91.81 72 GLN A C 1
ATOM 564 O O . GLN A 1 72 ? 18.098 -4.998 2.548 1.00 91.81 72 GLN A O 1
ATOM 569 N N . ILE A 1 73 ? 19.817 -5.393 1.165 1.00 90.50 73 ILE A N 1
ATOM 570 C CA . ILE A 1 73 ? 20.720 -5.914 2.196 1.00 90.50 73 ILE A CA 1
ATOM 571 C C . ILE A 1 73 ? 21.759 -4.828 2.509 1.00 90.50 73 ILE A C 1
ATOM 573 O O . ILE A 1 73 ? 22.398 -4.327 1.580 1.00 90.50 73 ILE A O 1
ATOM 577 N N . PRO A 1 74 ? 21.987 -4.475 3.786 1.00 93.69 74 PRO A N 1
ATOM 578 C CA . PRO A 1 74 ? 21.375 -5.043 4.993 1.00 93.69 74 PRO A CA 1
ATOM 579 C C . PRO A 1 74 ? 19.920 -4.579 5.200 1.00 93.69 74 PRO A C 1
ATOM 581 O O . PRO A 1 74 ? 19.603 -3.412 4.972 1.00 93.69 74 PRO A O 1
ATOM 584 N N . VAL A 1 75 ? 19.050 -5.494 5.650 1.00 92.44 75 VAL A N 1
ATOM 585 C CA . VAL A 1 75 ? 17.584 -5.301 5.723 1.00 92.44 75 VAL A CA 1
ATOM 586 C C . VAL A 1 75 ? 17.171 -4.169 6.663 1.00 92.44 75 VAL A C 1
ATOM 588 O O . VAL A 1 75 ? 16.159 -3.510 6.456 1.00 92.44 75 VAL A O 1
ATOM 591 N N . GLU A 1 76 ? 17.992 -3.874 7.667 1.00 89.75 76 GLU A N 1
ATOM 592 C CA . GLU A 1 76 ? 17.774 -2.795 8.630 1.00 89.75 76 GLU A CA 1
ATOM 593 C C . GLU A 1 76 ? 17.873 -1.405 7.986 1.00 89.75 76 GLU A C 1
ATOM 595 O O . GLU A 1 76 ? 17.408 -0.425 8.564 1.00 89.75 76 GLU A O 1
ATOM 600 N N . LYS A 1 77 ? 18.485 -1.310 6.799 1.00 91.69 77 LYS A N 1
ATOM 601 C CA . LYS A 1 77 ? 18.565 -0.077 6.006 1.00 91.69 77 LYS A CA 1
ATOM 602 C C . LYS A 1 77 ? 17.493 0.005 4.922 1.00 91.69 77 LYS A C 1
ATOM 604 O O . LYS A 1 77 ? 17.406 1.031 4.252 1.00 91.69 77 LYS A O 1
ATOM 609 N N . ASP A 1 78 ? 16.696 -1.044 4.733 1.00 95.62 78 ASP A N 1
ATOM 610 C CA . ASP A 1 78 ? 15.635 -1.047 3.736 1.00 95.62 78 ASP A CA 1
ATOM 611 C C . ASP A 1 78 ? 14.437 -0.214 4.228 1.00 95.62 78 ASP A C 1
ATOM 613 O O . ASP A 1 78 ? 13.834 -0.474 5.279 1.00 95.62 78 ASP A O 1
ATOM 617 N N . GLY A 1 79 ? 14.103 0.830 3.468 1.00 95.75 79 GLY A N 1
ATOM 618 C CA . GLY A 1 79 ? 13.021 1.756 3.804 1.00 95.75 79 GLY A CA 1
ATOM 619 C C . GLY A 1 79 ? 11.641 1.098 3.778 1.00 95.75 79 GLY A C 1
ATOM 620 O O . GLY A 1 79 ? 10.785 1.423 4.602 1.00 95.75 79 GLY A O 1
ATOM 621 N N . LEU A 1 80 ? 11.415 0.145 2.869 1.00 96.31 80 LEU A N 1
ATOM 622 C CA . LEU A 1 80 ? 10.136 -0.552 2.765 1.00 96.31 80 LEU A CA 1
ATOM 623 C C . LEU A 1 80 ? 9.950 -1.512 3.941 1.00 96.31 80 LEU A C 1
ATOM 625 O O . LEU A 1 80 ? 8.880 -1.544 4.542 1.00 96.31 80 LEU A O 1
ATOM 629 N N . TYR A 1 81 ? 10.992 -2.258 4.307 1.00 96.38 81 TYR A N 1
ATOM 630 C CA . TYR A 1 81 ? 10.978 -3.152 5.458 1.00 96.38 81 TYR A CA 1
ATOM 631 C C . TYR A 1 81 ? 10.726 -2.385 6.757 1.00 96.38 81 TYR A C 1
ATOM 633 O O . TYR A 1 81 ? 9.801 -2.708 7.502 1.00 96.38 81 TYR A O 1
ATOM 641 N N . SER A 1 82 ? 11.521 -1.348 7.025 1.00 97.50 82 SER A N 1
ATOM 642 C CA . SER A 1 82 ? 11.427 -0.566 8.265 1.00 97.50 82 SER A CA 1
ATOM 643 C C . SER A 1 82 ? 10.079 0.153 8.414 1.00 97.50 82 SER A C 1
ATOM 645 O O . SER A 1 82 ? 9.468 0.105 9.489 1.00 97.50 82 SER A O 1
ATOM 647 N N . SER A 1 83 ? 9.560 0.754 7.337 1.00 97.88 83 SER A N 1
ATOM 648 C CA . SER A 1 83 ? 8.231 1.382 7.344 1.00 97.88 83 SER A CA 1
ATOM 649 C C . SER A 1 83 ? 7.102 0.356 7.491 1.00 97.88 83 SER A C 1
ATOM 651 O O . SER A 1 83 ? 6.179 0.589 8.271 1.00 97.88 83 SER A O 1
ATOM 653 N N . ALA A 1 84 ? 7.200 -0.814 6.846 1.00 97.00 84 ALA A N 1
ATOM 654 C CA . ALA A 1 84 ? 6.231 -1.898 7.008 1.00 97.00 84 ALA A CA 1
ATOM 655 C C . ALA A 1 84 ? 6.196 -2.428 8.449 1.00 97.00 84 ALA A C 1
ATOM 657 O O . ALA A 1 84 ? 5.118 -2.595 9.014 1.00 97.00 84 ALA A O 1
ATOM 658 N N . GLN A 1 85 ? 7.356 -2.655 9.076 1.00 97.62 85 GLN A N 1
ATOM 659 C CA . GLN A 1 85 ? 7.431 -3.088 10.478 1.00 97.62 85 GLN A CA 1
ATOM 660 C C . GLN A 1 85 ? 6.790 -2.064 11.419 1.00 97.62 85 GLN A C 1
ATOM 662 O O . GLN A 1 85 ? 6.003 -2.429 12.294 1.00 97.62 85 GLN A O 1
ATOM 667 N N . THR A 1 86 ? 7.071 -0.778 11.203 1.00 98.12 86 THR A N 1
ATOM 668 C CA . THR A 1 86 ? 6.468 0.313 11.980 1.00 98.12 86 THR A CA 1
ATOM 669 C C . THR A 1 86 ? 4.949 0.342 11.805 1.00 98.12 86 THR A C 1
ATOM 671 O O . THR A 1 86 ? 4.218 0.425 12.792 1.00 98.12 86 THR A O 1
ATOM 674 N N . LEU A 1 87 ? 4.457 0.190 10.571 1.00 98.44 87 LEU A N 1
ATOM 675 C CA . LEU A 1 87 ? 3.027 0.115 10.268 1.00 98.44 87 LEU A CA 1
ATOM 676 C C . LEU A 1 87 ? 2.355 -1.106 10.906 1.00 98.44 87 LEU A C 1
ATOM 678 O O . LEU A 1 87 ? 1.261 -0.977 11.451 1.00 98.44 87 LEU A O 1
ATOM 682 N N . PHE A 1 88 ? 2.998 -2.275 10.893 1.00 97.62 88 PHE A N 1
ATOM 683 C CA . PHE A 1 88 ? 2.478 -3.466 11.568 1.00 97.62 88 PHE A CA 1
ATOM 684 C C . PHE A 1 88 ? 2.443 -3.311 13.088 1.00 97.62 88 PHE A C 1
ATOM 686 O O . PHE A 1 88 ? 1.543 -3.836 13.741 1.00 97.62 88 PHE A O 1
ATOM 693 N N . GLN A 1 89 ? 3.406 -2.605 13.675 1.00 97.94 89 GLN A N 1
ATOM 694 C CA . GLN A 1 89 ? 3.383 -2.339 15.107 1.00 97.94 89 GLN A CA 1
ATOM 695 C C . GLN A 1 89 ? 2.272 -1.345 15.472 1.00 97.94 89 GLN A C 1
ATOM 697 O O . GLN A 1 89 ? 1.528 -1.583 16.422 1.00 97.94 89 GLN A O 1
ATOM 702 N N . ALA A 1 90 ? 2.116 -0.282 14.683 1.00 98.19 90 ALA A N 1
ATOM 703 C CA . ALA A 1 90 ? 1.035 0.686 14.827 1.00 98.19 90 ALA A CA 1
ATOM 704 C C . ALA A 1 90 ? -0.349 0.036 14.651 1.00 98.19 90 ALA A C 1
ATOM 706 O O . ALA A 1 90 ? -1.267 0.309 15.423 1.00 98.19 90 ALA A O 1
ATOM 707 N N . SER A 1 91 ? -0.494 -0.878 13.684 1.00 97.88 91 SER A N 1
ATOM 708 C CA . SER A 1 91 ? -1.749 -1.598 13.454 1.00 97.88 91 SER A CA 1
ATOM 709 C C . SER A 1 91 ? -2.140 -2.476 14.633 1.00 97.88 91 SER A C 1
ATOM 711 O O . SER A 1 91 ? -3.300 -2.449 15.037 1.00 97.88 91 SER A O 1
ATOM 713 N N . LYS A 1 92 ? -1.183 -3.175 15.255 1.00 96.44 92 LYS A N 1
ATOM 714 C CA . LYS A 1 92 ? -1.426 -3.904 16.509 1.00 96.44 92 LYS A CA 1
ATOM 715 C C . LYS A 1 92 ? -1.943 -2.968 17.598 1.00 96.44 92 LYS A C 1
ATOM 717 O O . LYS A 1 92 ? -3.003 -3.232 18.154 1.00 96.44 92 LYS A O 1
ATOM 722 N N . SER A 1 93 ? -1.254 -1.849 17.829 1.00 96.88 93 SER A N 1
ATOM 723 C CA . SER A 1 93 ? -1.664 -0.861 18.831 1.00 96.88 93 SER A CA 1
ATOM 724 C C . SER A 1 93 ? -3.073 -0.320 18.584 1.00 96.88 93 SER A C 1
ATOM 726 O O . SER A 1 93 ? -3.856 -0.243 19.525 1.00 96.88 93 SER A O 1
ATOM 728 N N . PHE A 1 94 ? -3.428 -0.016 17.333 1.00 97.62 94 PHE A N 1
ATOM 729 C CA . PHE A 1 94 ? -4.785 0.389 16.968 1.00 97.62 94 PHE A CA 1
ATOM 730 C C . PHE A 1 94 ? -5.815 -0.718 17.236 1.00 97.62 94 PHE A C 1
ATOM 732 O O . PHE A 1 94 ? -6.864 -0.463 17.822 1.00 97.62 94 PHE A O 1
ATOM 739 N N . PHE A 1 95 ? -5.542 -1.959 16.826 1.00 96.50 95 PHE A N 1
ATOM 740 C CA . PHE A 1 95 ? -6.501 -3.049 17.001 1.00 96.50 95 PHE A CA 1
ATOM 741 C C . PHE A 1 95 ? -6.683 -3.464 18.469 1.00 96.50 95 PHE A C 1
ATOM 743 O O . PHE A 1 95 ? -7.759 -3.951 18.833 1.00 96.50 95 PHE A O 1
ATOM 750 N N . ASP A 1 96 ? -5.686 -3.223 19.319 1.00 96.12 96 ASP A N 1
ATOM 751 C CA . ASP A 1 96 ? -5.746 -3.440 20.769 1.00 96.12 96 ASP A CA 1
ATOM 752 C C . ASP A 1 96 ? -6.564 -2.371 21.514 1.00 96.12 96 ASP A C 1
ATOM 754 O O . ASP A 1 96 ? -6.893 -2.554 22.689 1.00 96.12 96 ASP A O 1
ATOM 758 N N . LEU A 1 97 ? -6.959 -1.282 20.843 1.00 96.62 97 LEU A N 1
ATOM 759 C CA . LEU A 1 97 ? -7.872 -0.299 21.420 1.00 96.62 97 LEU A CA 1
ATOM 760 C C . LEU A 1 97 ? -9.246 -0.922 21.731 1.00 96.62 97 LEU A C 1
ATOM 762 O O . LEU A 1 97 ? -9.729 -1.797 20.997 1.00 96.62 97 LEU A O 1
ATOM 766 N N . PRO A 1 98 ? -9.947 -0.419 22.765 1.00 96.50 98 PRO A N 1
ATOM 767 C CA . PRO A 1 98 ? -11.327 -0.798 23.032 1.00 96.50 98 PRO A CA 1
ATOM 768 C C . PRO A 1 98 ? -12.224 -0.595 21.806 1.00 96.50 98 PRO A C 1
ATOM 770 O O . PRO A 1 98 ? -12.150 0.430 21.127 1.00 96.50 98 PRO A O 1
ATOM 773 N N . THR A 1 99 ? -13.149 -1.526 21.564 1.00 94.00 99 THR A N 1
ATOM 774 C CA . THR A 1 99 ? -14.072 -1.475 20.415 1.00 94.00 99 THR A CA 1
ATOM 775 C C . THR A 1 99 ? -14.821 -0.146 20.311 1.00 94.00 99 THR A C 1
ATOM 777 O O . THR A 1 99 ? -14.978 0.376 19.214 1.00 94.00 99 THR A O 1
ATOM 780 N N . ALA A 1 100 ? -15.224 0.449 21.439 1.00 95.38 100 ALA A N 1
ATOM 781 C CA . ALA A 1 100 ? -15.878 1.758 21.465 1.00 95.38 100 ALA A CA 1
ATOM 782 C C . ALA A 1 100 ? -15.019 2.881 20.854 1.00 95.38 100 ALA A C 1
ATOM 784 O O . ALA A 1 100 ? -15.558 3.758 20.185 1.00 95.38 100 ALA A O 1
ATOM 785 N N . GLN A 1 101 ? -13.697 2.838 21.047 1.00 95.88 101 GLN A N 1
ATOM 786 C CA . GLN A 1 101 ? -12.775 3.805 20.450 1.00 95.88 101 GLN A CA 1
ATOM 787 C C . GLN A 1 101 ? -12.590 3.537 18.957 1.00 95.88 101 GLN A C 1
ATOM 789 O O . GLN A 1 101 ? -12.615 4.473 18.172 1.00 95.88 101 GLN A O 1
ATOM 794 N N . LYS A 1 102 ? -12.506 2.272 18.531 1.00 95.44 102 LYS A N 1
ATOM 795 C CA . LYS A 1 102 ? -12.401 1.920 17.102 1.00 95.44 102 LYS A CA 1
ATOM 796 C C . LYS A 1 102 ? -13.671 2.256 16.314 1.00 95.44 102 LYS A C 1
ATOM 798 O O . LYS A 1 102 ? -13.601 2.655 15.154 1.00 95.44 102 LYS A O 1
ATOM 803 N N . HIS A 1 103 ? -14.837 2.160 16.954 1.00 94.69 103 HIS A N 1
ATOM 804 C CA . HIS A 1 103 ? -16.133 2.396 16.319 1.00 94.69 103 HIS A CA 1
ATOM 805 C C . HIS A 1 103 ? -16.315 3.843 15.820 1.00 94.69 103 HIS A C 1
ATOM 807 O O . HIS A 1 103 ? -17.136 4.074 14.931 1.00 94.69 103 HIS A O 1
ATOM 813 N N . ILE A 1 104 ? -15.545 4.813 16.331 1.00 94.81 104 ILE A N 1
ATOM 814 C CA . ILE A 1 104 ? -15.587 6.200 15.836 1.00 94.81 104 ILE A CA 1
ATOM 815 C C . ILE A 1 104 ? -15.096 6.312 14.386 1.00 94.81 104 ILE A C 1
ATOM 817 O O . ILE A 1 104 ? -15.515 7.217 13.675 1.00 94.81 104 ILE A O 1
ATOM 821 N N . TYR A 1 105 ? -14.263 5.366 13.937 1.00 94.38 105 TYR A N 1
ATOM 822 C CA . TYR A 1 105 ? -13.727 5.310 12.576 1.00 94.38 105 TYR A CA 1
ATOM 823 C C . TYR A 1 105 ? -14.615 4.516 11.618 1.00 94.38 105 TYR A C 1
ATOM 825 O O . TYR A 1 105 ? -14.239 4.301 10.469 1.00 94.38 105 TYR A O 1
ATOM 833 N N . LYS A 1 106 ? -15.781 4.036 12.059 1.00 93.38 106 LYS A N 1
ATOM 834 C CA . LYS A 1 106 ? -16.732 3.357 11.178 1.00 93.38 106 LYS A CA 1
ATOM 835 C C . LYS A 1 106 ? -17.416 4.383 10.277 1.00 93.38 106 LYS A C 1
ATOM 837 O O . LYS A 1 106 ? -18.079 5.294 10.770 1.00 93.38 106 LYS A O 1
ATOM 842 N N . THR A 1 107 ? -17.317 4.209 8.962 1.00 90.19 107 THR A N 1
ATOM 843 C CA . THR A 1 107 ? -17.948 5.120 7.995 1.00 90.19 107 THR A CA 1
ATOM 844 C C . THR A 1 107 ? -19.197 4.511 7.355 1.00 90.19 107 THR A C 1
ATOM 846 O O . THR A 1 107 ? -19.502 3.326 7.509 1.00 90.19 107 THR A O 1
ATOM 849 N N . LYS A 1 108 ? -19.940 5.338 6.608 1.00 87.44 108 LYS A N 1
ATOM 850 C CA . LYS A 1 108 ? -21.053 4.883 5.757 1.00 87.44 108 LYS A CA 1
ATOM 851 C C . LYS A 1 108 ? -20.576 4.177 4.483 1.00 87.44 108 LYS A C 1
ATOM 853 O O . LYS A 1 108 ? -21.380 3.497 3.858 1.00 87.44 108 LYS A O 1
ATOM 858 N N . GLU A 1 109 ? -19.302 4.326 4.112 1.00 80.38 109 GLU A N 1
ATOM 859 C CA . GLU A 1 109 ? -18.702 3.702 2.922 1.00 80.38 109 GLU A CA 1
ATOM 860 C C . GLU A 1 109 ? -18.328 2.225 3.162 1.00 80.38 109 GLU A C 1
ATOM 862 O O . GLU A 1 109 ? -17.794 1.551 2.285 1.00 80.38 109 GLU A O 1
ATOM 867 N N . GLY A 1 110 ? -18.661 1.682 4.338 1.00 79.62 110 GLY A N 1
ATOM 868 C CA . GLY A 1 110 ? -18.505 0.264 4.641 1.00 79.62 110 GLY A CA 1
ATOM 869 C C . GLY A 1 110 ? -17.036 -0.148 4.666 1.00 79.62 110 GLY A C 1
ATOM 870 O O . GLY A 1 110 ? -16.236 0.443 5.382 1.00 79.62 110 GLY A O 1
ATOM 871 N N . SER A 1 111 ? -16.680 -1.177 3.895 1.00 83.69 111 SER A N 1
ATOM 872 C CA . SER A 1 111 ? -15.302 -1.675 3.792 1.00 83.69 111 SER A CA 1
ATOM 873 C C . SER A 1 111 ? -14.366 -0.746 3.017 1.00 83.69 111 SER A C 1
ATOM 875 O O . SER A 1 111 ? -13.148 -0.934 3.063 1.00 83.69 111 SER A O 1
ATOM 877 N N . GLU A 1 112 ? -14.913 0.232 2.289 1.00 89.44 112 GLU A N 1
ATOM 878 C CA . GLU A 1 112 ? -14.132 1.112 1.422 1.00 89.44 112 GLU A CA 1
ATOM 879 C C . GLU A 1 112 ? -13.423 2.239 2.174 1.00 89.44 112 GLU A C 1
ATOM 881 O O . GLU A 1 112 ? -12.457 2.793 1.651 1.00 89.44 112 GLU A O 1
ATOM 886 N N . GLU A 1 113 ? -13.836 2.543 3.406 1.00 92.00 113 GLU A N 1
ATOM 887 C CA . GLU A 1 113 ? -13.166 3.518 4.261 1.00 92.00 113 GLU A CA 1
ATOM 888 C C . GLU A 1 113 ? -13.488 3.290 5.743 1.00 92.00 113 GLU A C 1
ATOM 890 O O . GLU A 1 113 ? -14.642 3.107 6.131 1.00 92.00 113 GLU A O 1
ATOM 895 N N . GLY A 1 114 ? -12.467 3.393 6.591 1.00 94.75 114 GLY A N 1
ATOM 896 C CA . GLY A 1 114 ? -12.613 3.311 8.036 1.00 94.75 114 GLY A CA 1
ATOM 897 C C . GLY A 1 114 ? -12.616 1.887 8.578 1.00 94.75 114 GLY A C 1
ATOM 898 O O . GLY A 1 114 ? -12.184 0.946 7.912 1.00 94.75 114 GLY A O 1
ATOM 899 N N . TRP A 1 115 ? -13.026 1.753 9.838 1.00 96.25 115 TRP A N 1
ATOM 900 C CA . TRP A 1 115 ? -12.972 0.495 10.580 1.00 96.25 115 TRP A CA 1
ATOM 901 C C . TRP A 1 115 ? -14.223 -0.360 10.358 1.00 96.25 115 TRP A C 1
ATOM 903 O O . TRP A 1 115 ? -15.356 0.125 10.425 1.00 96.25 115 TRP A O 1
ATOM 913 N N . SER A 1 116 ? -14.000 -1.656 10.148 1.00 95.19 116 SER A N 1
ATOM 914 C CA . SER A 1 116 ? -15.024 -2.680 9.990 1.00 95.19 116 SER A CA 1
ATOM 915 C C . SER A 1 116 ? -14.675 -3.924 10.802 1.00 95.19 116 SER A C 1
ATOM 917 O O . SER A 1 116 ? -13.507 -4.258 11.013 1.00 95.19 116 SER A O 1
ATOM 919 N N . PHE A 1 117 ? -15.715 -4.618 11.248 1.00 93.12 117 PHE A N 1
ATOM 920 C CA . PHE A 1 117 ? -15.624 -5.783 12.113 1.00 93.12 117 PHE A CA 1
ATOM 921 C C . PHE A 1 117 ? -16.575 -6.865 11.624 1.00 93.12 117 PHE A C 1
ATOM 923 O O . PHE A 1 117 ? -17.767 -6.605 11.439 1.00 93.12 117 PHE A O 1
ATOM 930 N N . VAL A 1 118 ? -16.043 -8.069 11.443 1.00 89.94 118 VAL A N 1
ATOM 931 C CA . VAL A 1 118 ? -16.800 -9.282 11.153 1.00 89.94 118 VAL A CA 1
ATOM 932 C C . VAL A 1 118 ? -16.534 -10.261 12.287 1.00 89.94 118 VAL A C 1
ATOM 934 O O . VAL A 1 118 ? -15.436 -10.805 12.411 1.00 89.94 118 VAL A O 1
ATOM 937 N N . GLU A 1 119 ? -17.549 -10.440 13.129 1.00 88.94 119 GLU A N 1
ATOM 938 C CA . GLU A 1 119 ? -17.477 -11.268 14.332 1.00 88.94 119 GLU A CA 1
ATOM 939 C C . GLU A 1 119 ? -17.045 -12.702 14.008 1.00 88.94 11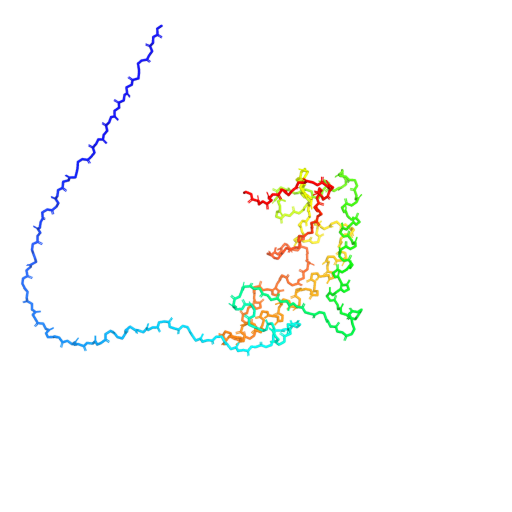9 GLU A C 1
ATOM 941 O O . GLU A 1 119 ? -17.655 -13.377 13.176 1.00 88.94 119 GLU A O 1
ATOM 946 N N . GLY A 1 120 ? -15.997 -13.180 14.682 1.00 86.88 120 GLY A N 1
ATOM 947 C CA . GLY A 1 120 ? -15.474 -14.532 14.516 1.00 86.88 120 GLY A CA 1
ATOM 948 C C . GLY A 1 120 ? -14.668 -14.748 13.234 1.00 86.88 120 GLY A C 1
ATOM 949 O O . GLY A 1 120 ? -14.400 -15.904 12.893 1.00 86.88 120 GLY A O 1
ATOM 950 N N . GLU A 1 121 ? -14.306 -13.680 12.517 1.00 87.88 121 GLU A N 1
ATOM 951 C CA . GLU A 1 121 ? -13.494 -13.752 11.299 1.00 87.88 121 GLU A CA 1
ATOM 952 C C . GLU A 1 121 ? -12.315 -12.788 11.329 1.00 87.88 121 GLU A C 1
ATOM 954 O O . GLU A 1 121 ? -11.157 -13.206 11.300 1.00 87.88 121 GLU A O 1
ATOM 959 N N . LYS A 1 122 ? -12.598 -11.486 11.300 1.00 93.44 122 LYS A N 1
ATOM 960 C CA . LYS A 1 122 ? -11.575 -10.458 11.149 1.00 93.44 122 LYS A CA 1
ATOM 961 C C . LYS A 1 122 ? -12.118 -9.091 11.497 1.00 93.44 122 LYS A C 1
ATOM 963 O O . LYS A 1 122 ? -13.292 -8.780 11.311 1.00 93.44 122 LYS A O 1
ATOM 968 N N . GLU A 1 123 ? -11.198 -8.223 11.851 1.00 95.06 123 GLU A N 1
ATOM 969 C CA . GLU A 1 123 ? -11.406 -6.793 11.818 1.00 95.06 123 GLU A CA 1
ATOM 970 C C . GLU A 1 123 ? -10.382 -6.143 10.904 1.00 95.06 123 GLU A C 1
ATOM 972 O O . GLU A 1 123 ? -9.281 -6.660 10.692 1.00 95.06 123 GLU A O 1
ATOM 977 N N . PHE A 1 124 ? -10.755 -5.012 10.326 1.00 96.31 124 PHE A N 1
ATOM 978 C CA . PHE A 1 124 ? -9.867 -4.284 9.444 1.00 96.31 124 PHE A CA 1
ATOM 979 C C . PHE A 1 124 ? -10.168 -2.798 9.459 1.00 96.31 124 PHE A C 1
ATOM 981 O O . PHE A 1 124 ? -11.262 -2.365 9.818 1.00 96.31 124 PHE A O 1
ATOM 988 N N . ILE A 1 125 ? -9.173 -2.017 9.065 1.00 97.12 125 ILE A N 1
ATOM 989 C CA . ILE A 1 125 ? -9.335 -0.595 8.805 1.00 97.12 125 ILE A CA 1
ATOM 990 C C . ILE A 1 125 ? -8.794 -0.267 7.423 1.00 97.12 125 ILE A C 1
ATOM 992 O O . ILE A 1 125 ? -7.710 -0.712 7.037 1.00 97.12 125 ILE A O 1
ATOM 996 N N . THR A 1 126 ? -9.575 0.511 6.688 1.00 97.06 126 THR A N 1
ATOM 997 C CA . THR A 1 126 ?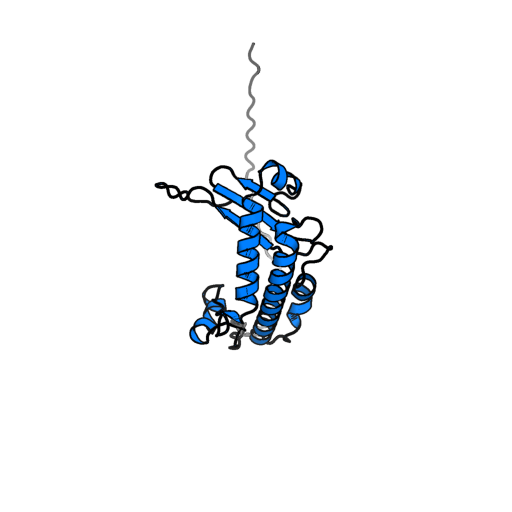 -9.258 0.972 5.345 1.00 97.06 126 THR A CA 1
ATOM 998 C C . THR A 1 126 ? -8.935 2.461 5.372 1.00 97.06 126 THR A C 1
ATOM 1000 O O . THR A 1 126 ? -9.791 3.281 5.701 1.00 97.06 126 THR A O 1
ATOM 1003 N N . LEU A 1 127 ? -7.711 2.819 4.997 1.00 95.56 127 LEU A N 1
ATOM 1004 C CA . LEU A 1 127 ? -7.231 4.196 4.952 1.00 95.56 127 LEU A CA 1
ATOM 1005 C C . LEU A 1 127 ? -7.240 4.705 3.506 1.00 95.56 127 LEU A C 1
ATOM 1007 O O . LEU A 1 127 ? -6.704 4.048 2.609 1.00 95.56 127 LEU A O 1
ATOM 1011 N N . ARG A 1 128 ? -7.846 5.878 3.299 1.00 93.62 128 ARG A N 1
ATOM 1012 C CA . ARG A 1 128 ? -7.915 6.591 2.007 1.00 93.62 128 ARG A CA 1
ATOM 1013 C C . ARG A 1 128 ? -7.460 8.048 2.084 1.00 93.62 128 ARG A C 1
ATOM 1015 O O . ARG A 1 128 ? -7.059 8.605 1.065 1.00 93.62 128 ARG A O 1
ATOM 1022 N N . SER A 1 129 ? -7.537 8.652 3.267 1.00 92.19 129 SER A N 1
ATOM 1023 C CA . SER A 1 129 ? -7.111 10.022 3.539 1.00 92.19 129 SER A CA 1
ATOM 1024 C C . SER A 1 129 ? -6.609 10.170 4.975 1.00 92.19 129 SER A C 1
ATOM 1026 O O . SER A 1 129 ? -6.859 9.320 5.835 1.00 92.19 129 SER A O 1
ATOM 1028 N N . LEU A 1 130 ? -5.909 11.271 5.244 1.00 91.81 130 LEU A N 1
ATOM 1029 C CA . LEU A 1 130 ? -5.418 11.608 6.581 1.00 91.81 130 LEU A CA 1
ATOM 1030 C C . LEU A 1 130 ? -6.559 11.913 7.568 1.00 91.81 130 LEU A C 1
ATOM 1032 O O . LEU A 1 130 ? -6.432 11.567 8.737 1.00 91.81 130 LEU A O 1
ATOM 1036 N N . ASP A 1 131 ? -7.675 12.489 7.108 1.00 90.12 131 ASP A N 1
ATOM 1037 C CA . ASP A 1 131 ? -8.781 12.939 7.974 1.00 90.12 131 ASP A CA 1
ATOM 1038 C C . ASP A 1 131 ? -9.441 11.803 8.758 1.00 90.12 131 ASP A C 1
ATOM 1040 O O . ASP A 1 131 ? -9.839 11.981 9.909 1.00 90.12 131 ASP A O 1
ATOM 1044 N N . ASN A 1 132 ? -9.546 10.625 8.141 1.00 89.00 132 ASN A N 1
ATOM 1045 C CA . ASN A 1 132 ? -10.134 9.441 8.761 1.00 89.00 132 ASN A CA 1
ATOM 1046 C C . ASN A 1 132 ? -9.073 8.416 9.202 1.00 89.00 132 ASN A C 1
ATOM 1048 O O . ASN A 1 132 ? -9.383 7.242 9.412 1.00 89.00 132 ASN A O 1
ATOM 1052 N N . THR A 1 133 ? -7.811 8.837 9.323 1.00 95.31 133 THR A N 1
ATOM 1053 C CA . THR A 1 133 ? -6.733 7.976 9.818 1.00 95.31 133 THR A CA 1
ATOM 1054 C C . THR A 1 133 ? -6.588 8.130 11.339 1.00 95.31 133 THR A C 1
ATOM 1056 O O . THR A 1 133 ? -6.365 9.244 11.815 1.00 95.31 133 THR A O 1
ATOM 1059 N N . PRO A 1 134 ? -6.679 7.037 12.125 1.00 96.50 134 PRO A N 1
ATOM 1060 C CA . PRO A 1 134 ? -6.462 7.080 13.568 1.00 96.50 134 PRO A CA 1
ATOM 1061 C C . PRO A 1 134 ? -5.087 7.650 13.946 1.00 96.50 134 PRO A C 1
ATOM 1063 O O . PRO A 1 134 ? -4.106 7.346 13.257 1.00 96.50 134 PRO A O 1
ATOM 1066 N N . PRO A 1 135 ? -4.971 8.414 15.049 1.00 96.50 135 PRO A N 1
ATOM 1067 C CA . PRO A 1 135 ? -3.695 8.950 15.522 1.00 96.50 135 PRO A CA 1
ATOM 1068 C C . PRO A 1 135 ? -2.605 7.885 15.685 1.00 96.50 135 PRO A C 1
ATOM 1070 O O . PRO A 1 135 ? -1.448 8.141 15.363 1.00 96.50 135 PRO A O 1
ATOM 1073 N N . GLU A 1 136 ? -2.973 6.678 16.120 1.00 96.62 136 GLU A N 1
ATOM 1074 C CA . GLU A 1 136 ? -2.069 5.537 16.295 1.00 96.62 136 GLU A CA 1
ATOM 1075 C C . GLU A 1 136 ? -1.444 5.079 14.973 1.00 96.62 136 GLU A C 1
ATOM 1077 O O . GLU A 1 136 ? -0.342 4.536 14.969 1.00 96.62 136 GLU A O 1
ATOM 1082 N N . LEU A 1 137 ? -2.139 5.292 13.852 1.00 97.81 137 LEU A N 1
ATOM 1083 C CA . LEU A 1 137 ? -1.727 4.851 12.521 1.00 97.81 137 LEU A CA 1
ATOM 1084 C C . LEU A 1 137 ? -1.099 5.962 11.686 1.00 97.81 137 LEU A C 1
ATOM 1086 O O . LEU A 1 137 ? -0.394 5.652 10.731 1.00 97.81 137 LEU A O 1
ATOM 1090 N N . LEU A 1 138 ? -1.349 7.230 12.013 1.00 96.38 138 LEU A N 1
ATOM 1091 C CA . LEU A 1 138 ? -1.139 8.362 11.109 1.00 96.38 138 LEU A CA 1
ATOM 1092 C C . LEU A 1 138 ? 0.272 8.428 10.512 1.00 96.38 138 LEU A C 1
ATOM 1094 O O . LEU A 1 138 ? 0.435 8.379 9.292 1.00 96.38 138 LEU A O 1
ATOM 1098 N N . GLU A 1 139 ? 1.294 8.511 11.362 1.00 97.50 139 GLU A N 1
ATOM 1099 C CA . GLU A 1 139 ? 2.678 8.675 10.903 1.00 97.50 139 GLU A CA 1
ATOM 1100 C C . GLU A 1 139 ? 3.216 7.409 10.228 1.00 97.50 139 GLU A C 1
ATOM 1102 O O . GLU A 1 139 ? 3.890 7.480 9.196 1.00 97.50 139 GLU A O 1
ATOM 1107 N N . ALA A 1 140 ? 2.871 6.236 10.764 1.00 98.12 140 ALA A N 1
ATOM 1108 C CA . ALA A 1 140 ? 3.301 4.958 10.208 1.00 98.12 140 ALA A CA 1
ATOM 1109 C C . ALA A 1 140 ? 2.671 4.699 8.828 1.00 98.12 140 ALA A C 1
ATOM 1111 O O . ALA A 1 140 ? 3.366 4.297 7.895 1.00 98.12 140 ALA A O 1
ATOM 1112 N N . ALA A 1 141 ? 1.374 4.984 8.679 1.00 97.75 141 ALA A N 1
ATOM 1113 C CA . ALA A 1 141 ? 0.645 4.857 7.424 1.00 97.75 141 ALA A CA 1
ATOM 1114 C C . ALA A 1 141 ? 1.159 5.848 6.381 1.00 97.75 141 ALA A C 1
ATOM 1116 O O . ALA A 1 141 ? 1.419 5.436 5.254 1.00 97.75 141 ALA A O 1
ATOM 1117 N N . ARG A 1 142 ? 1.373 7.120 6.750 1.00 96.94 142 ARG A N 1
ATOM 1118 C CA . ARG A 1 142 ? 1.929 8.133 5.838 1.00 96.94 142 ARG A CA 1
ATOM 1119 C C . ARG A 1 142 ? 3.293 7.705 5.295 1.00 96.94 142 ARG A C 1
ATOM 1121 O O . ARG A 1 142 ? 3.494 7.723 4.084 1.00 96.94 142 ARG A O 1
ATOM 1128 N N . THR A 1 143 ? 4.188 7.277 6.184 1.00 97.62 143 THR A N 1
ATOM 1129 C CA . THR A 1 143 ? 5.554 6.871 5.823 1.00 97.62 143 THR A CA 1
ATOM 1130 C C . THR A 1 143 ? 5.551 5.645 4.914 1.00 97.62 143 THR A C 1
ATOM 1132 O O . THR A 1 143 ? 6.187 5.647 3.863 1.00 97.62 143 THR A O 1
ATOM 1135 N N . PHE A 1 144 ? 4.813 4.594 5.286 1.00 97.88 144 PHE A N 1
ATOM 1136 C CA . PHE A 1 144 ? 4.736 3.383 4.470 1.00 97.88 144 PHE A CA 1
ATOM 1137 C C . PHE A 1 144 ? 4.091 3.650 3.107 1.00 97.88 144 PHE A C 1
ATOM 1139 O O . PHE A 1 144 ? 4.583 3.153 2.098 1.00 97.88 144 PHE A O 1
ATOM 1146 N N . TRP A 1 145 ? 3.021 4.449 3.062 1.00 97.44 145 TRP A N 1
ATOM 1147 C CA . TRP A 1 145 ? 2.339 4.800 1.815 1.00 97.44 145 TRP A CA 1
ATOM 1148 C C . TRP A 1 145 ? 3.269 5.514 0.842 1.00 97.44 145 TRP A C 1
ATOM 1150 O O . TRP A 1 145 ? 3.270 5.187 -0.339 1.00 97.44 145 TRP A O 1
ATOM 1160 N N . GLU A 1 146 ? 4.072 6.460 1.330 1.00 96.25 146 GLU A N 1
ATOM 1161 C CA . GLU A 1 146 ? 5.068 7.161 0.521 1.00 96.25 146 GLU A CA 1
ATOM 1162 C C . GLU A 1 146 ? 6.110 6.193 -0.054 1.00 96.25 146 GLU A C 1
ATOM 1164 O O . GLU A 1 146 ? 6.282 6.138 -1.270 1.00 96.25 146 GLU A O 1
ATOM 1169 N N . VAL A 1 147 ? 6.738 5.372 0.793 1.00 96.75 147 VAL A N 1
ATOM 1170 C CA . VAL A 1 147 ? 7.786 4.434 0.358 1.00 96.75 147 VAL A CA 1
ATOM 1171 C C . VAL A 1 147 ? 7.240 3.379 -0.610 1.00 96.75 147 VAL A C 1
ATOM 1173 O O . VAL A 1 147 ? 7.851 3.100 -1.643 1.00 96.75 147 VAL A O 1
ATOM 1176 N N . ALA A 1 148 ? 6.084 2.791 -0.299 1.00 96.12 148 ALA A N 1
ATOM 1177 C CA . ALA A 1 148 ? 5.441 1.809 -1.165 1.00 96.12 148 ALA A CA 1
ATOM 1178 C C . ALA A 1 148 ? 4.933 2.449 -2.466 1.00 96.12 148 ALA A C 1
ATOM 1180 O O . ALA A 1 148 ? 5.058 1.849 -3.531 1.00 96.12 148 ALA A O 1
ATOM 1181 N N . GLY A 1 149 ? 4.391 3.667 -2.395 1.00 95.25 149 GLY A N 1
ATOM 1182 C CA . GLY A 1 149 ? 3.918 4.427 -3.549 1.00 95.25 149 GLY A CA 1
ATOM 1183 C C . GLY A 1 149 ? 5.039 4.765 -4.529 1.00 95.25 149 GLY A C 1
ATOM 1184 O O . GLY A 1 149 ? 4.850 4.623 -5.736 1.00 95.25 149 GLY A O 1
ATOM 1185 N N . ASP A 1 150 ? 6.214 5.147 -4.026 1.00 95.12 150 ASP A N 1
ATOM 1186 C CA . ASP A 1 150 ? 7.394 5.400 -4.859 1.00 95.12 150 ASP A CA 1
ATOM 1187 C C . ASP A 1 150 ? 7.881 4.119 -5.543 1.00 95.12 150 ASP A C 1
ATOM 1189 O O . ASP A 1 150 ? 8.051 4.102 -6.762 1.00 95.12 150 ASP A O 1
ATOM 1193 N N . LEU A 1 151 ? 7.990 3.011 -4.800 1.00 95.38 151 LEU A N 1
ATOM 1194 C CA . LEU A 1 151 ? 8.358 1.717 -5.381 1.00 95.38 151 LEU A CA 1
ATOM 1195 C C . LEU A 1 151 ? 7.367 1.258 -6.463 1.00 95.38 151 LEU A C 1
ATOM 1197 O O . LEU A 1 151 ? 7.785 0.760 -7.510 1.00 95.38 151 LEU A O 1
ATOM 1201 N N . LEU A 1 152 ? 6.061 1.409 -6.222 1.00 94.81 152 LEU A N 1
ATOM 1202 C CA . LEU A 1 152 ? 5.023 1.042 -7.188 1.00 94.81 152 LEU A CA 1
ATOM 1203 C C . LEU A 1 152 ? 5.111 1.892 -8.459 1.00 94.81 152 LEU A C 1
ATOM 1205 O O . LEU A 1 152 ? 4.985 1.347 -9.553 1.00 94.81 152 LEU A O 1
ATOM 1209 N N . ASN A 1 153 ? 5.366 3.197 -8.335 1.00 95.12 153 ASN A N 1
ATOM 1210 C CA . ASN A 1 153 ? 5.582 4.068 -9.491 1.00 95.12 153 ASN A CA 1
ATOM 1211 C C . ASN A 1 153 ? 6.816 3.648 -10.296 1.00 95.12 153 ASN A C 1
ATOM 1213 O O . ASN A 1 153 ? 6.725 3.512 -11.515 1.00 95.12 153 ASN A O 1
ATOM 1217 N N . ASP A 1 154 ? 7.938 3.366 -9.630 1.00 95.19 154 ASP A N 1
ATOM 1218 C CA . ASP A 1 154 ? 9.152 2.899 -10.306 1.00 95.19 154 ASP A CA 1
ATOM 1219 C C . ASP A 1 154 ? 8.910 1.572 -11.045 1.00 95.19 154 ASP A C 1
ATOM 1221 O O . ASP A 1 154 ? 9.368 1.377 -12.175 1.00 95.19 154 ASP A O 1
ATOM 1225 N N . GLN A 1 155 ? 8.156 0.652 -10.435 1.00 95.12 155 GLN A N 1
ATOM 1226 C CA . GLN A 1 155 ? 7.767 -0.609 -11.067 1.00 95.12 155 GLN A CA 1
ATOM 1227 C C . GLN A 1 155 ? 6.835 -0.396 -12.264 1.00 95.12 15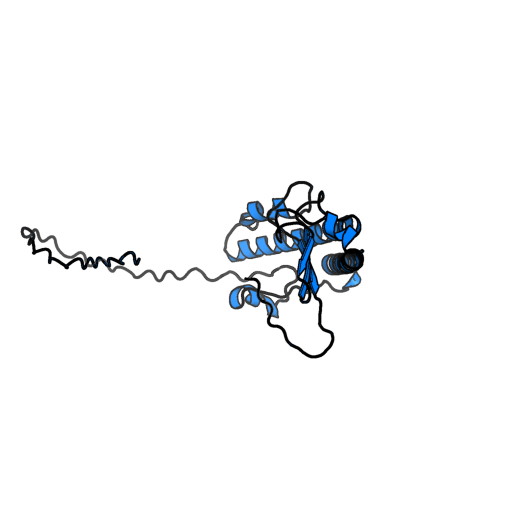5 GLN A C 1
ATOM 1229 O O . GLN A 1 155 ? 7.055 -1.009 -13.310 1.00 95.12 155 GLN A O 1
ATOM 1234 N N . LEU A 1 156 ? 5.837 0.486 -12.155 1.00 95.56 156 LEU A N 1
ATOM 1235 C CA . LEU A 1 156 ? 4.952 0.837 -13.269 1.00 95.56 156 LEU A CA 1
ATOM 1236 C C . LEU A 1 156 ? 5.724 1.459 -14.434 1.00 95.56 156 LEU A C 1
ATOM 1238 O O . LEU A 1 156 ? 5.448 1.112 -15.581 1.00 95.56 156 LEU A O 1
ATOM 1242 N N . GLY A 1 157 ? 6.738 2.283 -14.160 1.00 96.06 157 GLY A N 1
ATOM 1243 C CA . GLY A 1 157 ? 7.607 2.828 -15.202 1.00 96.06 157 GLY A CA 1
ATOM 1244 C C . GLY A 1 157 ? 8.360 1.743 -15.971 1.00 96.06 157 GLY A C 1
ATOM 1245 O O . GLY A 1 157 ? 8.386 1.748 -17.202 1.00 96.06 157 GLY A O 1
ATOM 1246 N N . ARG A 1 158 ? 8.888 0.729 -15.273 1.00 95.88 158 ARG A N 1
ATOM 1247 C CA . ARG A 1 158 ? 9.512 -0.435 -15.930 1.00 95.88 158 ARG A CA 1
ATOM 1248 C C . ARG A 1 158 ? 8.511 -1.284 -16.702 1.00 95.88 158 ARG A C 1
ATOM 1250 O O . ARG A 1 158 ? 8.839 -1.793 -17.772 1.00 95.88 158 ARG A O 1
ATOM 1257 N N . ILE A 1 159 ? 7.293 -1.438 -16.191 1.00 94.56 159 ILE A N 1
ATOM 1258 C CA . ILE A 1 159 ? 6.226 -2.135 -16.916 1.00 94.56 159 ILE A CA 1
ATOM 1259 C C . ILE A 1 159 ? 5.878 -1.374 -18.203 1.00 94.56 159 ILE A C 1
ATOM 1261 O O . ILE A 1 159 ? 5.748 -2.008 -19.248 1.00 94.56 159 ILE A O 1
ATOM 1265 N N . ALA A 1 160 ? 5.811 -0.042 -18.170 1.00 95.38 160 ALA A N 1
ATOM 1266 C CA . ALA A 1 160 ? 5.591 0.775 -19.362 1.00 95.38 160 ALA A CA 1
ATOM 1267 C C . ALA A 1 160 ? 6.709 0.571 -20.402 1.00 95.38 160 ALA A C 1
ATOM 1269 O O . ALA A 1 160 ? 6.415 0.282 -21.562 1.00 95.38 160 ALA A O 1
ATOM 1270 N N . GLU A 1 161 ? 7.979 0.575 -19.980 1.00 95.06 161 GLU A N 1
ATOM 1271 C CA . GLU A 1 161 ? 9.116 0.250 -20.857 1.00 95.06 161 GLU A CA 1
ATOM 1272 C C . GLU A 1 161 ? 8.993 -1.159 -21.472 1.00 95.06 161 GLU A C 1
ATOM 1274 O O . GLU A 1 161 ? 9.287 -1.353 -22.657 1.00 95.06 161 GLU A O 1
ATOM 1279 N N . SER A 1 162 ? 8.520 -2.147 -20.696 1.00 93.38 162 SER A N 1
ATOM 1280 C CA . SER A 1 162 ? 8.306 -3.521 -21.185 1.00 93.38 162 SER A CA 1
ATOM 1281 C C . SER A 1 162 ? 7.269 -3.607 -22.314 1.00 93.38 162 SER A C 1
ATOM 1283 O O . SER A 1 162 ? 7.352 -4.495 -23.165 1.00 93.38 162 SER A O 1
ATOM 1285 N N . LEU A 1 163 ? 6.333 -2.652 -22.333 1.00 92.81 163 LEU A N 1
ATOM 1286 C CA . LEU A 1 163 ? 5.254 -2.491 -23.309 1.00 92.81 163 LEU A CA 1
ATOM 1287 C C . LEU A 1 163 ? 5.623 -1.537 -24.457 1.00 92.81 163 LEU A C 1
ATOM 1289 O O . LEU A 1 163 ? 4.758 -1.174 -25.248 1.00 92.81 163 LEU A O 1
ATOM 1293 N N . GLU A 1 164 ? 6.890 -1.119 -24.545 1.00 93.50 164 GLU A N 1
ATOM 1294 C CA . GLU A 1 164 ? 7.377 -0.119 -25.507 1.00 93.50 164 GLU A CA 1
ATOM 1295 C C . GLU A 1 164 ? 6.716 1.263 -25.373 1.00 93.50 164 GLU A C 1
ATOM 1297 O O . GLU A 1 164 ? 6.688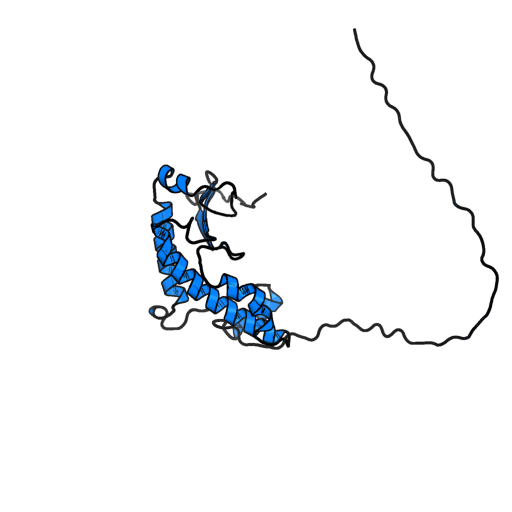 2.049 -26.321 1.00 93.50 164 GLU A O 1
ATOM 1302 N N . LEU A 1 165 ? 6.215 1.579 -24.180 1.00 94.69 165 LEU A N 1
ATOM 1303 C CA . LEU A 1 165 ? 5.706 2.897 -23.828 1.00 94.69 165 LEU A CA 1
ATOM 1304 C C . LEU A 1 165 ? 6.809 3.729 -23.149 1.00 94.69 165 LEU A C 1
ATOM 1306 O O . LEU A 1 165 ? 7.746 3.163 -22.577 1.00 94.69 165 LEU A O 1
ATOM 1310 N N . PRO A 1 166 ? 6.706 5.070 -23.170 1.00 95.94 166 PRO A N 1
ATOM 1311 C CA . PRO A 1 166 ? 7.504 5.922 -22.291 1.00 95.94 166 PRO A CA 1
ATOM 1312 C C . PRO A 1 166 ? 7.323 5.511 -20.824 1.00 95.94 166 PRO A C 1
ATOM 1314 O O . PRO A 1 166 ? 6.215 5.146 -20.426 1.00 95.94 166 PRO A O 1
ATOM 1317 N N . ALA A 1 167 ? 8.378 5.584 -20.011 1.00 93.88 167 ALA A N 1
ATOM 1318 C CA . ALA A 1 167 ? 8.324 5.174 -18.603 1.00 93.88 167 ALA A CA 1
ATOM 1319 C C . ALA A 1 167 ? 7.252 5.957 -17.818 1.00 93.88 167 ALA A C 1
ATOM 1321 O O . ALA A 1 167 ? 6.573 5.419 -16.952 1.00 93.88 167 ALA A O 1
ATOM 1322 N N . GLU A 1 168 ? 7.042 7.217 -18.183 1.00 95.94 168 GLU A N 1
ATOM 1323 C CA . GLU A 1 168 ? 6.060 8.125 -17.603 1.00 95.94 168 GLU A CA 1
ATOM 1324 C C . GLU A 1 168 ? 4.617 7.891 -18.085 1.00 95.94 168 GLU A C 1
ATOM 1326 O O . GLU A 1 168 ? 3.691 8.540 -17.600 1.00 95.94 168 GLU A O 1
ATOM 1331 N N . ALA A 1 169 ? 4.378 6.979 -19.035 1.00 95.88 169 ALA A N 1
ATOM 1332 C CA . ALA A 1 169 ? 3.063 6.809 -19.660 1.00 95.88 169 ALA A CA 1
ATOM 1333 C C . ALA A 1 169 ? 1.951 6.433 -18.664 1.00 95.88 169 ALA A C 1
ATOM 1335 O O . ALA A 1 169 ? 0.780 6.726 -18.906 1.00 95.88 169 ALA A O 1
ATOM 1336 N N . LEU A 1 170 ? 2.311 5.794 -17.547 1.00 94.31 170 LEU A N 1
ATOM 1337 C CA . LEU A 1 170 ? 1.370 5.366 -16.509 1.00 94.31 170 LEU A CA 1
ATOM 1338 C C . LEU A 1 170 ? 1.309 6.322 -15.308 1.00 94.31 170 LEU A C 1
ATOM 1340 O O . LEU A 1 170 ? 0.405 6.201 -14.481 1.00 94.31 170 LEU A O 1
ATOM 1344 N N . ASP A 1 171 ? 2.202 7.313 -15.244 1.00 93.31 171 ASP A N 1
ATOM 1345 C CA . ASP A 1 171 ? 2.331 8.233 -14.109 1.00 93.31 171 ASP A CA 1
ATOM 1346 C C . ASP A 1 171 ? 1.046 8.999 -13.808 1.00 93.31 171 ASP A C 1
ATOM 1348 O O . ASP A 1 171 ? 0.728 9.257 -12.648 1.00 93.31 171 ASP A O 1
ATOM 1352 N N . VAL A 1 172 ? 0.299 9.362 -14.854 1.00 91.31 172 VAL A N 1
ATOM 1353 C CA . VAL A 1 172 ? -0.963 10.104 -14.738 1.00 91.31 172 VAL A CA 1
ATOM 1354 C C . VAL A 1 172 ? -1.986 9.376 -13.859 1.00 91.31 172 VAL A C 1
ATOM 1356 O O . VAL A 1 172 ? -2.823 10.021 -13.232 1.00 91.31 172 VAL A O 1
ATOM 1359 N N . TYR A 1 173 ? -1.902 8.046 -13.779 1.00 89.50 173 TYR A N 1
ATOM 1360 C CA . TYR A 1 173 ? -2.814 7.221 -12.991 1.00 89.50 173 TYR A CA 1
ATOM 1361 C C . TYR A 1 173 ? -2.307 6.969 -11.569 1.00 89.50 173 TYR A C 1
ATOM 1363 O O . TYR A 1 173 ? -3.115 6.834 -10.651 1.00 89.50 173 TYR A O 1
ATOM 1371 N N . SER A 1 174 ? -0.990 6.903 -11.367 1.00 90.62 174 SER A N 1
ATOM 1372 C CA . SER A 1 174 ? -0.398 6.430 -10.113 1.00 90.62 174 SER A CA 1
ATOM 1373 C C . SER A 1 174 ? 0.239 7.534 -9.266 1.00 90.62 174 SER A C 1
ATOM 1375 O O . SER A 1 174 ? 0.060 7.536 -8.046 1.00 90.62 174 SER A O 1
ATOM 1377 N N . LYS A 1 175 ? 0.911 8.526 -9.872 1.00 90.69 175 LYS A N 1
ATOM 1378 C CA . LYS A 1 175 ? 1.581 9.617 -9.137 1.00 90.69 175 LYS A CA 1
ATOM 1379 C C . LYS A 1 175 ? 0.639 10.444 -8.260 1.00 90.69 175 LYS A C 1
ATOM 1381 O O . LYS A 1 175 ? 1.023 10.712 -7.124 1.00 90.69 175 LYS A O 1
ATOM 1386 N N . PRO A 1 176 ? -0.588 10.803 -8.687 1.00 91.00 176 PRO A N 1
ATOM 1387 C CA . PRO A 1 176 ? -1.516 11.521 -7.810 1.00 91.00 176 PRO A CA 1
ATOM 1388 C C . PRO A 1 176 ? -1.881 10.748 -6.532 1.00 91.00 176 PRO A C 1
ATOM 1390 O O . PRO A 1 176 ? -2.307 11.350 -5.553 1.00 91.00 176 PRO A O 1
ATOM 1393 N N . CYS A 1 177 ? -1.704 9.422 -6.528 1.00 90.50 177 CYS A N 1
ATOM 1394 C CA . CYS A 1 177 ? -2.063 8.545 -5.417 1.00 90.50 177 CYS A CA 1
ATOM 1395 C C . CYS A 1 177 ? -0.846 8.040 -4.616 1.00 90.50 177 CYS A C 1
ATOM 1397 O O . CYS A 1 177 ? -1.002 7.187 -3.739 1.00 90.50 177 CYS A O 1
ATOM 1399 N N . SER A 1 178 ? 0.369 8.530 -4.900 1.00 90.81 178 SER A N 1
ATOM 1400 C CA . SER A 1 178 ? 1.610 8.039 -4.275 1.00 90.81 178 SER A CA 1
ATOM 1401 C C . SER A 1 178 ? 1.846 8.563 -2.859 1.00 90.81 178 SER A C 1
ATOM 1403 O O . SER A 1 178 ? 2.806 8.163 -2.200 1.00 90.81 178 SER A O 1
ATOM 1405 N N . ARG A 1 179 ? 0.999 9.478 -2.385 1.00 94.00 179 ARG A N 1
ATOM 1406 C CA . ARG A 1 179 ? 1.067 10.067 -1.050 1.00 94.00 179 ARG A CA 1
ATOM 1407 C C . ARG A 1 179 ? -0.299 10.003 -0.388 1.00 94.00 179 ARG A C 1
ATOM 1409 O O . ARG A 1 179 ? -1.318 10.276 -1.018 1.00 94.00 179 ARG A O 1
ATOM 1416 N N . LEU A 1 180 ? -0.301 9.688 0.903 1.00 91.56 180 LEU A N 1
ATOM 1417 C CA . LEU A 1 180 ? -1.494 9.800 1.728 1.00 91.56 180 LEU A CA 1
ATOM 1418 C C . LEU A 1 180 ? -1.729 11.280 2.051 1.00 91.56 180 LEU A C 1
ATOM 1420 O O . LEU A 1 180 ? -0.903 11.912 2.711 1.00 91.56 180 LEU A O 1
ATOM 1424 N N . SER A 1 181 ? -2.844 11.829 1.577 1.00 91.62 181 SER A N 1
ATOM 1425 C CA . SER A 1 181 ? -3.184 13.249 1.714 1.00 91.62 181 SER A CA 1
ATOM 1426 C C . SER A 1 181 ? -4.556 13.442 2.367 1.00 91.62 181 SER A C 1
ATOM 1428 O O . SER A 1 181 ? -5.204 12.472 2.760 1.00 91.62 181 SER A O 1
ATOM 1430 N N . LEU A 1 182 ? -4.995 14.692 2.526 1.00 89.56 182 LEU A N 1
ATOM 1431 C CA . LEU A 1 182 ? -6.360 15.003 2.971 1.00 89.56 182 LEU A CA 1
ATOM 1432 C C . LEU A 1 182 ? -7.395 14.627 1.897 1.00 89.56 182 LEU A C 1
ATOM 1434 O O . LEU A 1 182 ? -8.499 14.192 2.212 1.00 89.56 182 LEU A O 1
ATOM 1438 N N . GLU A 1 183 ? -7.026 14.740 0.621 1.00 88.06 183 GLU A N 1
ATOM 1439 C CA . GLU A 1 183 ? -7.890 14.357 -0.489 1.00 88.06 183 GLU A CA 1
ATOM 1440 C C . GLU A 1 183 ? -7.917 12.834 -0.643 1.00 88.06 183 GLU A C 1
ATOM 1442 O O . GLU A 1 183 ? -6.878 12.164 -0.645 1.00 88.06 183 GLU A O 1
ATOM 1447 N N . LYS A 1 184 ? -9.126 12.281 -0.787 1.00 85.69 184 LYS A N 1
ATOM 1448 C CA . LYS A 1 184 ? -9.314 10.853 -1.049 1.00 85.69 184 LYS A CA 1
ATOM 1449 C C . LYS A 1 184 ? -8.719 10.496 -2.408 1.00 85.69 184 LYS A C 1
ATOM 1451 O O . LYS A 1 184 ? -9.058 11.107 -3.420 1.00 85.69 184 LYS A O 1
ATOM 1456 N N . THR A 1 185 ? -7.909 9.445 -2.435 1.00 85.44 185 THR A N 1
ATOM 1457 C CA . THR A 1 185 ? -7.368 8.878 -3.677 1.00 85.44 185 THR A CA 1
ATOM 1458 C C . THR A 1 185 ? -8.002 7.520 -3.988 1.00 85.44 185 THR A C 1
ATOM 1460 O O . THR A 1 185 ? -8.757 6.960 -3.183 1.00 85.44 185 THR A O 1
ATOM 1463 N N . ALA A 1 186 ? -7.740 6.995 -5.189 1.00 88.12 186 ALA A N 1
ATOM 1464 C CA . ALA A 1 186 ? -8.183 5.656 -5.576 1.00 88.12 186 ALA A CA 1
ATOM 1465 C C . ALA A 1 186 ? -7.375 4.548 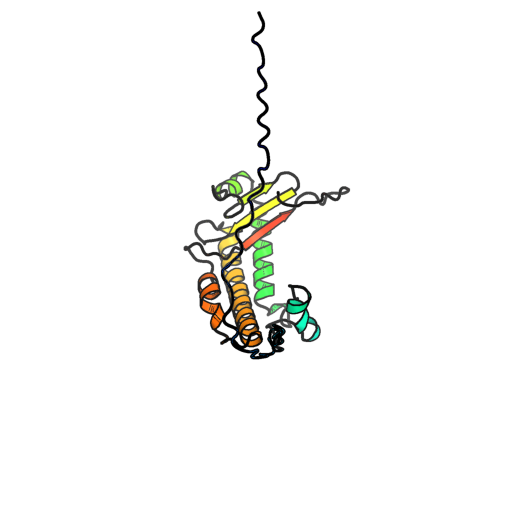-4.878 1.00 88.12 186 ALA A C 1
ATOM 1467 O O . ALA A 1 186 ? -7.903 3.458 -4.667 1.00 88.12 186 ALA A O 1
ATOM 1468 N N . THR A 1 187 ? -6.125 4.831 -4.499 1.00 91.25 187 THR A N 1
ATOM 1469 C CA . THR A 1 187 ? -5.286 3.916 -3.717 1.00 91.25 187 THR A CA 1
ATOM 1470 C C . THR A 1 187 ? -5.820 3.797 -2.294 1.00 91.25 187 THR A C 1
ATOM 1472 O O . THR A 1 187 ? -6.361 4.744 -1.723 1.00 91.25 187 THR A O 1
ATOM 1475 N N . MET A 1 188 ? -5.682 2.606 -1.719 1.00 94.81 188 MET A N 1
ATOM 1476 C CA . MET A 1 188 ? -6.185 2.279 -0.392 1.00 94.81 188 MET A CA 1
ATOM 1477 C C . MET A 1 188 ? -5.147 1.460 0.357 1.00 94.81 188 MET A C 1
ATOM 1479 O O . MET A 1 188 ? -4.538 0.557 -0.216 1.00 94.81 188 MET A O 1
ATOM 1483 N N . LEU A 1 189 ? -5.019 1.710 1.655 1.00 96.31 189 LEU A N 1
ATOM 1484 C CA . LEU A 1 189 ? -4.249 0.861 2.555 1.00 96.31 189 LEU A CA 1
ATOM 1485 C C . LEU A 1 189 ? -5.214 0.155 3.500 1.00 96.31 189 LEU A C 1
ATOM 1487 O O . LEU A 1 189 ? -5.879 0.800 4.308 1.00 96.31 189 LEU A O 1
ATOM 1491 N N . ARG A 1 190 ? -5.303 -1.172 3.391 1.00 97.00 190 ARG A N 1
ATOM 1492 C CA . ARG A 1 190 ? -6.123 -1.998 4.283 1.00 97.00 190 ARG A CA 1
ATOM 1493 C C . ARG A 1 190 ? -5.234 -2.751 5.259 1.00 97.00 190 ARG A C 1
ATOM 1495 O O . ARG A 1 190 ? -4.342 -3.491 4.850 1.00 97.00 190 ARG A O 1
ATOM 1502 N N . LEU A 1 191 ? -5.498 -2.572 6.546 1.00 97.50 191 LEU A N 1
ATOM 1503 C CA . LEU A 1 191 ? -4.841 -3.290 7.634 1.00 97.50 191 LEU A CA 1
ATOM 1504 C C . LEU A 1 191 ? -5.833 -4.299 8.197 1.00 97.50 191 LEU A C 1
ATOM 1506 O O . LEU A 1 191 ? -6.973 -3.929 8.458 1.00 97.50 191 LEU A O 1
ATOM 1510 N N . PHE A 1 192 ? -5.408 -5.542 8.402 1.00 96.12 192 PHE A N 1
ATOM 1511 C CA . PHE A 1 192 ? -6.276 -6.627 8.864 1.00 96.12 192 PHE A CA 1
ATOM 1512 C C . PHE A 1 192 ? -5.740 -7.243 10.156 1.00 96.12 192 PHE A C 1
ATOM 1514 O O . PHE A 1 192 ? -4.534 -7.458 10.292 1.00 96.12 192 PHE A O 1
ATOM 1521 N N . ARG A 1 193 ? -6.652 -7.607 11.057 1.00 94.88 193 ARG A N 1
ATOM 1522 C CA . ARG A 1 193 ? -6.426 -8.544 12.158 1.00 94.88 193 ARG A CA 1
ATOM 1523 C C . ARG A 1 193 ? -7.463 -9.655 12.053 1.00 94.88 193 ARG A C 1
ATOM 1525 O O . ARG A 1 193 ? -8.655 -9.401 12.163 1.00 94.88 193 ARG A O 1
ATOM 1532 N N . TYR A 1 194 ? -7.004 -10.878 11.826 1.00 92.50 194 TYR A N 1
ATOM 1533 C CA . TYR A 1 194 ? -7.872 -12.052 11.773 1.00 92.50 194 TYR A CA 1
ATOM 1534 C C . TYR A 1 194 ? -8.105 -12.610 13.178 1.00 92.50 194 TYR A C 1
ATOM 1536 O O . TYR A 1 194 ? -7.183 -12.654 13.994 1.00 92.50 194 TYR A O 1
ATOM 1544 N N . GLU A 1 195 ? -9.331 -13.045 13.437 1.00 85.62 195 GLU A N 1
ATOM 1545 C CA . GLU A 1 195 ? -9.725 -13.773 14.639 1.00 85.62 195 GLU A CA 1
ATOM 1546 C C . GLU A 1 195 ? -9.628 -15.287 14.390 1.00 85.62 195 GLU A C 1
ATOM 1548 O O . GLU A 1 195 ? -9.696 -15.754 13.255 1.00 85.62 195 GLU A O 1
ATOM 1553 N N . GLY A 1 196 ? -9.502 -16.084 15.453 1.00 63.41 196 GLY A N 1
ATOM 1554 C CA . GLY A 1 196 ? -9.865 -17.502 15.365 1.00 63.41 196 GLY A CA 1
ATOM 1555 C C . GLY A 1 196 ? -8.849 -18.470 14.741 1.00 63.41 196 GLY A C 1
ATOM 1556 O O . GLY A 1 196 ? -9.260 -19.448 14.126 1.00 63.41 196 GLY A O 1
ATOM 1557 N N . PHE A 1 197 ? -7.544 -18.307 14.988 1.00 56.06 197 PHE A N 1
ATOM 1558 C CA . PHE A 1 197 ? -6.607 -19.450 14.915 1.00 56.06 197 PHE A CA 1
ATOM 1559 C C . PHE A 1 197 ? -6.484 -20.207 16.250 1.00 56.06 197 PHE A C 1
ATOM 1561 O O . PHE A 1 197 ? -5.574 -21.018 16.440 1.00 56.06 197 PHE A O 1
ATOM 1568 N N . GLU A 1 198 ? -7.398 -19.973 17.194 1.00 55.16 198 GLU A N 1
ATOM 1569 C CA . GLU A 1 198 ? -7.531 -20.811 18.382 1.00 55.16 198 GLU A CA 1
ATOM 1570 C C . GLU A 1 198 ? -8.173 -22.150 17.988 1.00 55.16 198 GLU A C 1
ATOM 1572 O O . GLU A 1 198 ? -9.387 -22.293 17.969 1.00 55.16 198 GLU A O 1
ATOM 1577 N N . LYS A 1 199 ? -7.301 -23.102 17.627 1.00 51.31 199 LYS A N 1
ATOM 1578 C CA . LYS A 1 199 ? -7.473 -24.568 17.623 1.00 51.31 199 LYS A CA 1
ATOM 1579 C C . LYS A 1 199 ? -8.794 -25.106 17.023 1.00 51.31 199 LYS A C 1
ATOM 1581 O O . LYS A 1 199 ? -9.826 -25.144 17.678 1.00 51.31 199 LYS A O 1
ATOM 1586 N N . ASP A 1 200 ? -8.675 -25.662 15.812 1.00 51.72 200 ASP A N 1
ATOM 1587 C CA . ASP A 1 200 ? -9.452 -26.811 15.289 1.00 51.72 200 ASP A CA 1
ATOM 1588 C C . ASP A 1 200 ? -10.544 -26.643 14.218 1.00 51.72 200 ASP A C 1
ATOM 1590 O O . ASP A 1 200 ? -11.162 -27.654 13.892 1.00 51.72 200 ASP A O 1
ATOM 1594 N N . GLN A 1 201 ? -10.747 -25.505 13.533 1.00 47.31 201 GLN A N 1
ATOM 1595 C CA . GLN A 1 201 ? -11.569 -25.536 12.298 1.00 47.31 201 GLN A CA 1
ATOM 1596 C C . GLN A 1 201 ? -11.068 -24.623 11.166 1.00 47.31 201 GLN A C 1
ATOM 1598 O O . GLN A 1 201 ? -11.046 -23.405 11.333 1.00 47.31 201 GLN A O 1
ATOM 1603 N N . PRO A 1 202 ? -10.738 -25.169 9.974 1.00 47.84 202 PRO A N 1
ATOM 1604 C CA . PRO A 1 202 ? -10.521 -24.351 8.789 1.00 47.84 202 PRO A CA 1
ATOM 1605 C C . PRO A 1 202 ? -11.866 -23.784 8.314 1.00 47.84 202 PRO A C 1
ATOM 1607 O O . PRO A 1 202 ? -12.708 -24.507 7.782 1.00 47.84 202 PRO A O 1
ATOM 1610 N N . ARG A 1 203 ? -12.078 -22.478 8.497 1.00 54.34 203 ARG A N 1
ATOM 1611 C CA . ARG A 1 203 ? -13.172 -21.753 7.841 1.00 54.34 203 ARG A CA 1
ATOM 1612 C C . ARG A 1 203 ? -12.677 -21.247 6.489 1.00 54.34 203 ARG A C 1
ATOM 1614 O O . ARG A 1 203 ? -11.677 -20.540 6.418 1.00 54.34 203 ARG A O 1
ATOM 1621 N N . ILE A 1 204 ? -13.360 -21.628 5.410 1.00 55.62 204 ILE A N 1
ATOM 1622 C CA . ILE A 1 204 ? -13.149 -21.016 4.093 1.00 55.62 204 ILE A CA 1
ATOM 1623 C C . ILE A 1 204 ? -13.833 -19.650 4.131 1.00 55.62 204 ILE A C 1
ATOM 1625 O O . ILE A 1 204 ? -15.053 -19.581 4.272 1.00 55.62 204 ILE A O 1
ATOM 1629 N N . VAL A 1 205 ? -13.045 -18.583 4.020 1.00 50.94 205 VAL A N 1
ATOM 1630 C CA . VAL A 1 205 ? -13.522 -17.197 4.068 1.00 50.94 205 VAL A CA 1
ATOM 1631 C C . VAL A 1 205 ? -13.430 -16.610 2.660 1.00 50.94 205 VAL A C 1
ATOM 1633 O O . VAL A 1 205 ? -12.335 -16.413 2.140 1.00 50.94 205 VAL A O 1
ATOM 1636 N N . ALA A 1 206 ? -14.576 -16.356 2.030 1.00 41.25 206 ALA A N 1
ATOM 1637 C CA . ALA A 1 206 ? -14.682 -15.567 0.806 1.00 41.25 206 ALA A CA 1
ATOM 1638 C C . ALA A 1 206 ? -15.763 -14.503 1.017 1.00 41.25 206 ALA A C 1
ATOM 1640 O O . ALA A 1 206 ? -16.852 -14.814 1.503 1.00 41.25 206 ALA A O 1
ATOM 1641 N N . GLU A 1 207 ? -15.443 -13.255 0.681 1.00 41.94 207 GLU A N 1
ATOM 1642 C CA . GLU A 1 207 ? -16.400 -12.147 0.711 1.00 41.94 207 GLU A CA 1
ATOM 1643 C C . GLU A 1 207 ? -17.493 -12.405 -0.344 1.00 41.94 207 GLU A C 1
ATOM 1645 O O . GLU A 1 207 ? -17.185 -12.820 -1.465 1.00 41.94 207 GLU A O 1
ATOM 1650 N N . ARG A 1 208 ? -18.765 -12.250 0.047 1.00 31.72 208 ARG A N 1
ATOM 1651 C CA . ARG A 1 208 ? -19.936 -12.361 -0.840 1.00 31.72 208 ARG A CA 1
ATOM 1652 C C . ARG A 1 208 ? -20.321 -11.010 -1.413 1.00 31.72 208 ARG A C 1
ATOM 1654 O O . ARG A 1 208 ? -20.267 -10.031 -0.639 1.00 31.72 208 ARG A O 1
#

Sequence (208 aa):
MPFLSTIKSIGSRIIPRRHKQPPDSQEQSLGTGKQAETSHSLPPLKTVNLPLVLPEHRFALADQGWSKITYQIPVEKDGLYSSAQTLFQASKSFFDLPTAQKHIYKTKEGSEEGWSFVEGEKEFITLRSLDNTPPELLEAARTFWEVAGDLLNDQLGRIAESLELPAEALDVYSKPCSRLSLEKTATMLRLFRYEGFEKDQPRIVAER

Secondary structure (DSSP, 8-state):
-PPPP---------------PPPP-----------------PPPPPP---TT--GGGTTHHHHHS-----PPSSGGG-HHHHHHHHHHHHHHHHHTS-HHHHGGGB-TTGGGSEEEEETTTEEEEEESSSTTS-TTTHHHHHHHHHHHHHHHHHHHHHHHHHTTS-GGGGHHHHGGGSS--SS--S--EEEEEE---SSS--------

Radius of gyration: 29.22 Å; chains: 1; bounding box: 87×42×86 Å